Protein AF-A0A804UHH1-F1 (afdb_monomer_lite)

Structure (mmCIF, N/CA/C/O backbone):
data_AF-A0A804UHH1-F1
#
_entry.id   AF-A0A804UHH1-F1
#
loop_
_atom_site.group_PDB
_atom_site.id
_atom_site.type_symbol
_atom_site.label_atom_id
_atom_site.label_alt_id
_atom_site.label_comp_id
_atom_site.label_asym_id
_atom_site.label_entity_id
_atom_site.label_seq_id
_atom_site.pdbx_PDB_ins_code
_atom_site.Cartn_x
_atom_site.Cartn_y
_atom_site.Cartn_z
_atom_site.occupancy
_atom_site.B_iso_or_equiv
_atom_site.auth_seq_id
_atom_site.auth_comp_id
_atom_site.auth_asym_id
_atom_site.auth_atom_id
_atom_site.pdbx_PDB_model_num
ATOM 1 N N . MET A 1 1 ? -20.197 20.016 -4.476 1.00 41.34 1 MET A N 1
ATOM 2 C CA . MET A 1 1 ? -19.347 21.197 -4.174 1.00 41.34 1 MET A CA 1
ATOM 3 C C . MET A 1 1 ? -18.294 20.931 -3.094 1.00 41.34 1 MET A C 1
ATOM 5 O O . MET A 1 1 ? -17.141 21.248 -3.344 1.00 41.34 1 MET A O 1
ATOM 9 N N . LEU A 1 2 ? -18.623 20.311 -1.948 1.00 45.78 2 LEU A N 1
ATOM 10 C CA . LEU A 1 2 ? -17.643 20.041 -0.873 1.00 45.78 2 LEU A CA 1
ATOM 11 C C . LEU A 1 2 ? -16.464 19.134 -1.291 1.00 45.78 2 LEU A C 1
ATOM 13 O O . LEU A 1 2 ? -15.335 19.374 -0.880 1.00 45.78 2 LEU A O 1
ATOM 17 N N . GLN A 1 3 ? -16.695 18.148 -2.161 1.00 44.97 3 GLN A N 1
ATOM 18 C CA . GLN A 1 3 ? -15.646 17.226 -2.630 1.00 44.97 3 GLN A CA 1
ATOM 19 C C . GLN A 1 3 ? -14.566 17.910 -3.488 1.00 44.97 3 GLN A C 1
ATOM 21 O O . GLN A 1 3 ? -13.384 17.618 -3.338 1.00 44.97 3 GLN A O 1
ATOM 26 N N . ARG A 1 4 ? -14.958 18.891 -4.315 1.00 43.28 4 ARG A N 1
ATOM 27 C CA . ARG A 1 4 ? -14.053 19.664 -5.185 1.00 43.28 4 ARG A CA 1
ATOM 28 C C . ARG A 1 4 ? -13.144 20.605 -4.384 1.00 43.28 4 ARG A C 1
ATOM 30 O O . ARG A 1 4 ? -12.010 20.846 -4.770 1.00 43.28 4 ARG A O 1
ATOM 37 N N . ALA A 1 5 ? -13.620 21.109 -3.242 1.00 43.59 5 ALA A N 1
ATOM 38 C CA . ALA A 1 5 ? -12.791 21.890 -2.325 1.00 43.59 5 ALA A CA 1
ATOM 39 C C . ALA A 1 5 ? -11.760 21.012 -1.592 1.00 43.59 5 ALA A C 1
ATOM 41 O O . ALA A 1 5 ? -10.632 21.447 -1.374 1.00 43.59 5 ALA A O 1
ATOM 42 N N . ALA A 1 6 ? -12.126 19.772 -1.245 1.00 46.88 6 ALA A N 1
ATOM 43 C CA . ALA A 1 6 ? -11.227 18.841 -0.568 1.00 46.88 6 ALA A CA 1
ATOM 44 C C . ALA A 1 6 ? -10.089 18.357 -1.484 1.00 46.88 6 ALA A C 1
ATOM 46 O O . ALA A 1 6 ? -8.933 18.410 -1.069 1.00 46.88 6 ALA A O 1
ATOM 47 N N . SER A 1 7 ? -10.377 17.955 -2.730 1.00 47.03 7 SER A N 1
ATOM 48 C CA . SER A 1 7 ? -9.330 17.512 -3.668 1.00 47.03 7 SER A CA 1
ATOM 49 C C . SER A 1 7 ? -8.319 18.625 -3.965 1.00 47.03 7 SER A C 1
ATOM 51 O O . SER A 1 7 ? -7.110 18.397 -3.904 1.00 47.03 7 SER A O 1
ATOM 53 N N . ASN A 1 8 ? -8.804 19.853 -4.172 1.00 47.59 8 ASN A N 1
ATOM 54 C CA . ASN A 1 8 ? -7.954 21.007 -4.461 1.00 47.59 8 ASN A CA 1
ATOM 55 C C . ASN A 1 8 ? -7.139 21.466 -3.233 1.00 47.59 8 ASN A C 1
ATOM 57 O O . ASN A 1 8 ? -6.027 21.971 -3.361 1.00 47.59 8 ASN A O 1
ATOM 61 N N . ALA A 1 9 ? -7.653 21.261 -2.016 1.00 50.31 9 ALA A N 1
ATOM 62 C CA . ALA A 1 9 ? -6.887 21.520 -0.797 1.00 50.31 9 ALA A CA 1
ATOM 63 C C . ALA A 1 9 ? -5.726 20.524 -0.626 1.00 50.31 9 ALA A C 1
ATOM 65 O O . ALA A 1 9 ? -4.629 20.927 -0.231 1.00 50.31 9 ALA A O 1
ATOM 66 N N . TYR A 1 10 ? -5.940 19.242 -0.952 1.00 50.78 10 TYR A N 1
ATOM 67 C CA . TYR A 1 10 ? -4.878 18.235 -0.907 1.00 50.78 10 TYR A CA 1
ATOM 68 C C . TYR A 1 10 ? -3.808 18.494 -1.973 1.00 50.78 10 TYR A C 1
ATOM 70 O O . TYR A 1 10 ? -2.625 18.482 -1.626 1.00 50.78 10 TYR A O 1
ATOM 78 N N . SER A 1 11 ? -4.180 18.814 -3.219 1.00 53.38 11 SER A N 1
ATOM 79 C CA . SER A 1 11 ? -3.205 19.167 -4.265 1.00 53.38 11 SER A CA 1
ATOM 80 C C . SER A 1 11 ? -2.360 20.383 -3.861 1.00 53.38 11 SER A C 1
ATOM 82 O O . SER A 1 11 ? -1.135 20.353 -3.988 1.00 53.38 11 SER A O 1
ATOM 84 N N . TRP A 1 12 ? -2.973 21.410 -3.263 1.00 51.12 12 TRP A N 1
ATOM 85 C CA . TRP A 1 12 ? -2.265 22.606 -2.800 1.00 51.12 12 TRP A CA 1
ATOM 86 C C . TRP A 1 12 ? -1.333 22.329 -1.612 1.00 51.12 12 TRP A C 1
ATOM 88 O O . TRP A 1 12 ? -0.220 22.859 -1.558 1.00 51.12 12 TRP A O 1
ATOM 98 N N . TRP A 1 13 ? -1.742 21.473 -0.669 1.00 48.84 13 TRP A N 1
ATOM 99 C CA . TRP A 1 13 ? -0.910 21.097 0.479 1.00 48.84 13 TRP A CA 1
ATOM 100 C C . TRP A 1 13 ? 0.292 20.235 0.064 1.00 48.84 13 TRP A C 1
ATOM 102 O O . TRP A 1 13 ? 1.416 20.498 0.503 1.00 48.84 13 TRP A O 1
ATOM 112 N N . TRP A 1 14 ? 0.089 19.275 -0.846 1.00 50.09 14 TRP A N 1
ATOM 113 C CA . TRP A 1 14 ? 1.159 18.457 -1.426 1.00 50.09 14 TRP A CA 1
ATOM 114 C C . TRP A 1 14 ? 2.128 19.287 -2.275 1.00 50.09 14 TRP A C 1
ATOM 116 O O . TRP A 1 14 ? 3.341 19.231 -2.046 1.00 50.09 14 TRP A O 1
ATOM 126 N N . ALA A 1 15 ? 1.610 20.125 -3.179 1.00 53.16 15 ALA A N 1
ATOM 127 C CA . ALA A 1 15 ? 2.420 21.036 -3.986 1.00 53.16 15 ALA A CA 1
ATOM 128 C C . ALA A 1 15 ? 3.216 22.010 -3.103 1.00 53.16 15 ALA A C 1
ATOM 130 O O . ALA A 1 15 ? 4.391 22.269 -3.361 1.00 53.16 15 ALA A O 1
ATOM 131 N N . SER A 1 16 ? 2.621 22.505 -2.014 1.00 51.38 16 SER A N 1
ATOM 132 C CA . SER A 1 16 ? 3.307 23.364 -1.045 1.00 51.38 16 SER A CA 1
ATOM 133 C C . SER A 1 16 ? 4.448 22.635 -0.322 1.00 51.38 16 SER A C 1
ATOM 135 O O . SER A 1 16 ? 5.563 23.165 -0.230 1.00 51.38 16 SER A O 1
ATOM 137 N N . HIS A 1 17 ? 4.224 21.398 0.144 1.00 54.12 17 HIS A N 1
ATOM 138 C CA . HIS A 1 17 ? 5.242 20.661 0.896 1.00 54.12 17 HIS A CA 1
ATOM 139 C C . HIS A 1 17 ? 6.424 20.227 0.018 1.00 54.12 17 HIS A C 1
ATOM 141 O O . HIS A 1 17 ? 7.576 20.431 0.417 1.00 54.12 17 HIS A O 1
ATOM 147 N N . ILE A 1 18 ? 6.153 19.713 -1.188 1.00 55.34 18 ILE A N 1
ATOM 148 C CA . ILE A 1 18 ? 7.183 19.313 -2.162 1.00 55.34 18 ILE A CA 1
ATOM 149 C C . ILE A 1 18 ? 7.988 20.539 -2.611 1.00 55.34 18 ILE A C 1
ATOM 151 O O . ILE A 1 18 ? 9.222 20.525 -2.540 1.00 55.34 18 ILE A O 1
ATOM 155 N N . ARG A 1 19 ? 7.311 21.644 -2.959 1.00 53.25 19 ARG A N 1
ATOM 156 C CA . ARG A 1 19 ? 7.967 22.882 -3.402 1.00 53.25 19 ARG A CA 1
ATOM 157 C C . ARG A 1 19 ? 8.867 23.488 -2.325 1.00 53.25 19 ARG A C 1
ATOM 159 O O . ARG A 1 19 ? 9.937 23.985 -2.643 1.00 53.25 19 ARG A O 1
ATOM 166 N N . SER A 1 20 ? 8.503 23.420 -1.043 1.00 55.50 20 SER A N 1
ATOM 167 C CA . SER A 1 20 ? 9.268 24.124 0.002 1.00 55.50 20 SER A CA 1
ATOM 168 C C . SER A 1 20 ? 10.685 23.578 0.256 1.00 55.50 20 SER A C 1
ATOM 170 O O . SER A 1 20 ? 11.583 24.357 0.596 1.00 55.50 20 SER A O 1
ATOM 172 N N . LYS A 1 21 ? 10.899 22.259 0.113 1.00 56.91 21 LYS A N 1
ATOM 173 C CA . LYS A 1 21 ? 12.182 21.599 0.426 1.00 56.91 21 LYS A CA 1
ATOM 174 C C . LYS A 1 21 ? 12.964 21.151 -0.806 1.00 56.91 21 LYS A C 1
ATOM 176 O O . LYS A 1 21 ? 14.180 21.318 -0.797 1.00 56.91 21 LYS A O 1
ATOM 181 N N . GLN A 1 22 ? 12.301 20.624 -1.841 1.00 59.62 22 GLN A N 1
ATOM 182 C CA . GLN A 1 22 ? 12.989 20.174 -3.060 1.00 59.62 22 GLN A CA 1
ATOM 183 C C . GLN A 1 22 ? 13.451 21.353 -3.925 1.00 59.62 22 GLN A C 1
ATOM 185 O O . GLN A 1 22 ? 14.582 21.329 -4.404 1.00 59.62 22 GLN A O 1
ATOM 190 N N . SER A 1 23 ? 12.637 22.419 -4.036 1.00 64.00 23 SER A N 1
ATOM 191 C CA . SER A 1 23 ? 12.988 23.622 -4.818 1.00 64.00 23 SER A CA 1
ATOM 192 C C . SER A 1 23 ? 14.325 24.188 -4.368 1.00 64.00 23 SER A C 1
ATOM 194 O O . SER A 1 23 ? 15.208 24.354 -5.184 1.00 64.00 23 SER A O 1
ATOM 196 N N . LYS A 1 24 ? 14.548 24.361 -3.058 1.00 76.75 24 LYS A N 1
ATOM 197 C CA . LYS A 1 24 ? 15.785 24.989 -2.566 1.00 76.75 24 LYS A CA 1
ATOM 198 C C . LYS A 1 24 ? 17.053 24.230 -2.948 1.00 76.75 24 LYS A C 1
ATOM 200 O O . LYS A 1 24 ? 18.058 24.858 -3.251 1.00 76.75 24 LYS A O 1
ATOM 205 N N . TRP A 1 25 ? 17.043 22.897 -2.889 1.00 81.00 25 TRP A N 1
ATOM 206 C CA . TRP A 1 25 ? 18.225 22.121 -3.268 1.00 81.00 25 TRP A CA 1
ATOM 207 C C . TRP A 1 25 ? 18.447 22.152 -4.783 1.00 81.00 25 TRP A C 1
ATOM 209 O O . TRP A 1 25 ? 19.578 22.366 -5.215 1.00 81.00 25 TRP A O 1
ATOM 219 N N . LEU A 1 26 ? 17.377 21.978 -5.566 1.00 81.25 26 LEU A N 1
ATOM 220 C CA . LEU A 1 26 ? 17.441 22.026 -7.024 1.00 81.25 26 LEU A CA 1
ATOM 221 C C . LEU A 1 26 ? 17.872 23.414 -7.515 1.00 81.25 26 LEU A C 1
ATOM 223 O O . LEU A 1 26 ? 18.797 23.511 -8.310 1.00 81.25 26 LEU A O 1
ATOM 227 N N . ASP A 1 27 ? 17.271 24.475 -6.980 1.00 83.56 27 ASP A N 1
ATOM 228 C CA . ASP A 1 27 ? 17.602 25.870 -7.276 1.00 83.56 27 ASP A CA 1
ATOM 229 C C . ASP A 1 27 ? 19.075 26.154 -6.971 1.00 83.56 27 ASP A C 1
ATOM 231 O O . ASP A 1 27 ? 19.786 26.689 -7.817 1.00 83.56 27 ASP A O 1
ATOM 235 N N . ASN A 1 28 ? 19.567 25.729 -5.801 1.00 85.19 28 ASN A N 1
ATOM 236 C CA . ASN A 1 28 ? 20.978 25.885 -5.444 1.00 85.19 28 ASN A CA 1
ATOM 237 C C . ASN A 1 28 ? 21.901 25.131 -6.414 1.00 85.19 28 ASN A C 1
ATOM 239 O O . ASN A 1 28 ? 22.950 25.647 -6.791 1.00 85.19 28 ASN A O 1
ATOM 243 N N . HIS A 1 29 ? 21.529 23.914 -6.816 1.00 85.19 29 HIS A N 1
ATOM 244 C CA . HIS A 1 29 ? 22.322 23.111 -7.744 1.00 85.19 29 HIS A CA 1
ATOM 245 C C . HIS A 1 29 ? 22.348 23.724 -9.151 1.00 85.19 29 HIS A C 1
ATOM 247 O O . HIS A 1 29 ? 23.393 23.756 -9.798 1.00 85.19 29 HIS A O 1
ATOM 253 N N . LEU A 1 30 ? 21.213 24.242 -9.624 1.00 87.06 30 LEU A N 1
ATOM 254 C CA . LEU A 1 30 ? 21.117 24.935 -10.908 1.00 87.06 30 LEU A CA 1
ATOM 255 C C . LEU A 1 30 ? 21.916 26.243 -10.900 1.00 87.06 30 LEU A C 1
ATOM 257 O O . LEU A 1 30 ? 22.629 26.514 -11.864 1.00 87.06 30 LEU A O 1
ATOM 261 N N . GLN A 1 31 ? 21.864 27.010 -9.808 1.00 89.06 31 GLN A N 1
ATOM 262 C CA . GLN A 1 31 ? 22.675 28.220 -9.637 1.00 89.06 31 GLN A CA 1
ATOM 263 C C . GLN A 1 31 ? 24.178 27.917 -9.628 1.00 89.06 31 GLN A C 1
ATOM 265 O O . GLN A 1 31 ? 24.947 28.640 -10.261 1.00 89.06 31 GLN A O 1
ATOM 270 N N . ASP A 1 32 ? 24.602 26.844 -8.952 1.00 89.00 32 ASP A N 1
ATOM 271 C CA . ASP A 1 32 ? 26.002 26.407 -8.959 1.00 89.00 32 ASP A CA 1
ATOM 272 C C . ASP A 1 32 ? 26.447 26.030 -10.381 1.00 89.00 32 ASP 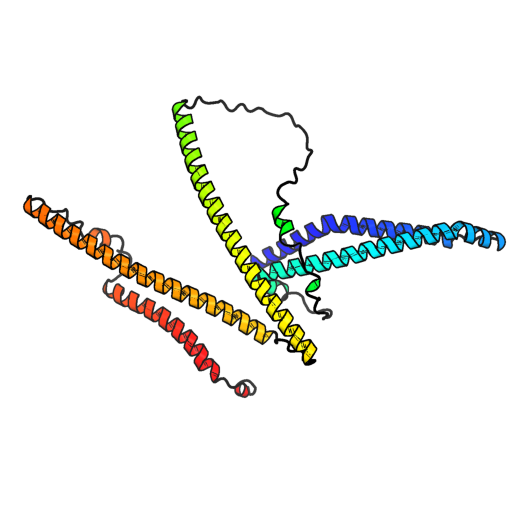A C 1
ATOM 274 O O . ASP A 1 32 ? 27.455 26.534 -10.871 1.00 89.00 32 ASP A O 1
ATOM 278 N N . MET A 1 33 ? 25.654 25.236 -11.110 1.00 90.06 33 MET A N 1
ATOM 279 C CA . MET A 1 33 ? 25.954 24.901 -12.509 1.00 90.06 33 MET A CA 1
ATOM 280 C C . MET A 1 33 ? 26.010 26.140 -13.412 1.00 90.06 33 MET A C 1
ATOM 282 O O . MET A 1 33 ? 26.924 26.262 -14.228 1.00 90.06 33 MET A O 1
ATOM 286 N N . GLU A 1 34 ? 25.076 27.079 -13.262 1.00 89.69 34 GLU A N 1
ATOM 287 C CA . GLU A 1 34 ? 25.072 28.329 -14.024 1.00 89.69 34 GLU A CA 1
ATOM 288 C C . GLU A 1 34 ? 26.337 29.156 -13.748 1.00 89.69 34 GLU A C 1
ATOM 290 O O . GLU A 1 34 ? 26.981 29.641 -14.683 1.00 89.69 34 GLU A O 1
ATOM 295 N N . HIS A 1 35 ? 26.728 29.291 -12.477 1.00 91.50 35 HIS A N 1
ATOM 296 C CA . HIS A 1 35 ? 27.944 30.000 -12.083 1.00 91.50 35 HIS A CA 1
ATOM 297 C C . HIS A 1 35 ? 29.191 29.362 -12.705 1.00 91.50 35 HIS A C 1
ATOM 299 O O . HIS A 1 35 ? 30.022 30.049 -13.298 1.00 91.50 35 HIS A O 1
ATOM 305 N N . ARG A 1 36 ? 29.276 28.035 -12.655 1.00 90.06 36 ARG A N 1
ATOM 306 C CA . ARG A 1 36 ? 30.374 27.244 -13.216 1.00 90.06 36 ARG A CA 1
ATOM 307 C C . ARG A 1 36 ? 30.495 27.388 -14.728 1.00 90.06 36 ARG A C 1
ATOM 309 O O . ARG A 1 36 ? 31.592 27.594 -15.246 1.00 90.06 36 ARG A O 1
ATOM 316 N N . VAL A 1 37 ? 29.369 27.336 -15.439 1.00 90.75 37 VAL A N 1
ATOM 317 C CA . VAL A 1 37 ? 29.330 27.564 -16.890 1.00 90.75 37 VAL A CA 1
ATOM 318 C C . VAL A 1 37 ? 29.768 28.989 -17.227 1.00 90.75 37 VAL A C 1
ATOM 320 O O . VAL A 1 37 ? 30.579 29.169 -18.136 1.00 90.75 37 VAL A O 1
ATOM 323 N N . LYS A 1 38 ? 29.328 29.997 -16.463 1.00 90.75 38 LYS A N 1
ATOM 324 C CA . LYS A 1 38 ? 29.797 31.384 -16.626 1.00 90.75 38 LYS A CA 1
ATOM 325 C C . LYS A 1 38 ? 31.308 31.508 -16.412 1.00 90.75 38 LYS A C 1
ATOM 327 O O . LYS A 1 38 ? 31.969 32.144 -17.229 1.00 90.75 38 LYS A O 1
ATOM 332 N N . CYS A 1 39 ? 31.870 30.867 -15.387 1.00 88.44 39 CYS A N 1
ATOM 333 C CA . CYS A 1 39 ? 33.318 30.844 -15.158 1.00 88.44 39 CYS A CA 1
ATOM 334 C C . CYS A 1 39 ? 34.079 30.226 -16.343 1.00 88.44 39 CYS A C 1
ATOM 336 O O . CYS A 1 39 ? 35.062 30.804 -16.804 1.00 88.44 39 CYS A O 1
ATOM 338 N N . MET A 1 40 ? 33.597 29.111 -16.905 1.00 88.88 40 MET A N 1
ATOM 339 C CA . MET A 1 40 ? 34.202 28.513 -18.106 1.00 88.88 40 MET A CA 1
ATOM 340 C C . MET A 1 40 ? 34.131 29.437 -19.322 1.00 88.88 40 MET A C 1
ATOM 342 O O . MET A 1 40 ? 35.119 29.580 -20.040 1.00 88.88 40 MET A O 1
ATOM 346 N N . LEU A 1 41 ? 32.988 30.092 -19.546 1.00 88.25 41 LEU A N 1
ATOM 347 C CA . LEU A 1 41 ? 32.829 31.048 -20.642 1.00 88.25 41 LEU A CA 1
ATOM 348 C C . LEU A 1 41 ? 33.780 32.242 -20.496 1.00 88.25 41 LEU A C 1
ATOM 350 O O . LEU A 1 41 ? 34.373 32.654 -21.488 1.00 88.25 41 LEU A O 1
ATOM 354 N N . LEU A 1 42 ? 33.994 32.754 -19.279 1.00 87.06 42 LEU A N 1
ATOM 355 C CA . LEU A 1 42 ? 34.973 33.818 -19.019 1.00 87.06 42 LEU A CA 1
ATOM 356 C C . LEU A 1 42 ? 36.410 33.364 -19.314 1.00 87.06 42 LEU A C 1
ATOM 358 O O . LEU A 1 42 ? 37.176 34.093 -19.944 1.00 87.06 42 LEU A O 1
ATOM 362 N N . LEU A 1 43 ? 36.771 32.138 -18.921 1.00 85.06 43 LEU A N 1
ATOM 363 C CA . LEU A 1 43 ? 38.091 31.569 -19.212 1.00 85.06 43 LEU A CA 1
ATOM 364 C C . LEU A 1 43 ? 38.330 31.372 -20.718 1.00 85.06 43 LEU A C 1
ATOM 366 O O . LEU A 1 43 ? 39.477 31.432 -21.163 1.00 85.06 43 LEU A O 1
ATOM 370 N N . LEU A 1 44 ? 37.282 31.151 -21.508 1.00 83.38 44 LEU A N 1
ATOM 371 C CA . LEU A 1 44 ? 37.395 30.924 -22.952 1.00 83.38 44 LEU A CA 1
ATOM 372 C C . LEU A 1 44 ? 37.198 32.193 -23.797 1.00 83.38 44 LEU A C 1
ATOM 374 O O . LEU A 1 44 ? 37.739 32.260 -24.896 1.00 83.38 44 LEU A O 1
ATOM 378 N N . GLY A 1 45 ? 36.443 33.177 -23.305 1.00 80.50 45 GLY A N 1
ATOM 379 C CA . GLY A 1 45 ? 36.040 34.365 -24.064 1.00 80.50 45 GLY A CA 1
ATOM 380 C C . GLY A 1 45 ? 37.017 35.543 -24.028 1.00 80.50 45 GLY A C 1
ATOM 381 O O . GLY A 1 45 ? 36.865 36.466 -24.820 1.00 80.50 45 GLY A O 1
ATOM 382 N N . GLU A 1 46 ? 38.008 35.554 -23.131 1.00 77.81 46 GLU A N 1
ATOM 383 C CA . GLU A 1 46 ? 38.992 36.646 -23.097 1.00 77.81 46 GLU A CA 1
ATOM 384 C C . GLU A 1 46 ? 39.983 36.515 -24.262 1.00 77.81 46 GLU A C 1
ATOM 386 O O . GLU A 1 46 ? 40.837 35.623 -24.282 1.00 77.81 46 GLU A O 1
ATOM 391 N N . GLU A 1 47 ? 39.858 37.407 -25.243 1.00 76.06 47 GLU A N 1
ATOM 392 C CA . GLU A 1 47 ? 40.761 37.480 -26.387 1.00 76.06 47 GLU A CA 1
ATOM 393 C C . GLU A 1 47 ? 42.095 38.131 -26.003 1.00 76.06 47 GLU A C 1
ATOM 395 O O . GLU A 1 47 ? 42.161 39.035 -25.172 1.00 76.06 47 GLU A O 1
ATOM 400 N N . ALA A 1 48 ? 43.183 37.683 -26.632 1.00 78.00 48 ALA A N 1
ATOM 401 C CA . ALA A 1 48 ? 44.500 38.276 -26.449 1.00 78.00 48 ALA A CA 1
ATOM 402 C C . ALA A 1 48 ? 45.007 38.893 -27.753 1.00 78.00 48 ALA A C 1
ATOM 404 O O . ALA A 1 48 ? 44.904 38.269 -28.811 1.00 78.00 48 ALA A O 1
ATOM 405 N N . ASP A 1 49 ? 45.641 40.063 -27.647 1.00 83.56 49 ASP A N 1
ATOM 406 C CA . ASP A 1 49 ? 46.101 40.874 -28.788 1.00 83.56 49 ASP A CA 1
ATOM 407 C C . ASP A 1 49 ? 47.133 40.173 -29.690 1.00 83.56 49 ASP A C 1
ATOM 409 O O . ASP A 1 49 ? 47.332 40.557 -30.840 1.00 83.56 49 ASP A O 1
ATOM 413 N N . SER A 1 50 ? 47.819 39.139 -29.185 1.00 85.50 50 SER A N 1
ATOM 414 C CA . SER A 1 50 ? 48.855 38.409 -29.919 1.00 85.50 50 SER A CA 1
ATOM 415 C C . SER A 1 50 ? 48.659 36.895 -29.862 1.00 85.50 50 SER A C 1
ATOM 417 O O . SER A 1 50 ? 48.153 36.333 -28.888 1.00 85.50 50 SER A O 1
ATOM 419 N N . PHE A 1 51 ? 49.092 36.202 -30.921 1.00 84.38 51 PHE A N 1
ATOM 420 C CA . PHE A 1 51 ? 49.010 34.740 -31.005 1.00 84.38 51 PHE A CA 1
ATOM 421 C C . PHE A 1 51 ? 49.776 34.045 -29.870 1.00 84.38 51 PHE A C 1
ATOM 423 O O . PHE A 1 51 ? 49.228 33.149 -29.231 1.00 84.38 51 PHE A O 1
ATOM 430 N N . SER A 1 52 ? 50.998 34.498 -29.566 1.00 87.31 52 SER A N 1
ATOM 431 C CA . SER A 1 52 ? 51.804 33.945 -28.470 1.00 87.31 52 SER A CA 1
ATOM 432 C C . SER A 1 52 ? 51.080 34.039 -27.123 1.00 87.31 52 SER A C 1
ATOM 434 O O . SER A 1 52 ? 51.072 33.072 -26.365 1.00 87.31 52 SER A O 1
ATOM 436 N N . LYS A 1 53 ? 50.397 35.163 -26.858 1.00 88.44 53 LYS A N 1
ATOM 437 C CA . LYS A 1 53 ? 49.618 35.368 -25.629 1.00 88.44 53 LYS A CA 1
ATOM 438 C C . LYS A 1 53 ? 48.363 34.486 -25.590 1.00 88.44 53 LYS A C 1
ATOM 440 O O . LYS A 1 53 ? 48.077 33.904 -24.547 1.00 88.44 53 LYS A O 1
ATOM 445 N N . ARG A 1 54 ? 47.664 34.299 -26.722 1.00 84.69 54 ARG A N 1
ATOM 446 C CA . ARG A 1 54 ? 46.539 33.342 -26.825 1.00 84.69 54 ARG A CA 1
ATOM 447 C C . ARG A 1 54 ? 46.976 31.908 -26.515 1.00 84.69 54 ARG A C 1
ATOM 449 O O . ARG A 1 54 ? 46.302 31.220 -25.754 1.00 84.69 54 ARG A O 1
ATOM 456 N N . ALA A 1 55 ? 48.108 31.468 -27.068 1.00 86.38 55 ALA A N 1
ATOM 457 C CA . ALA A 1 55 ? 48.645 30.133 -26.812 1.00 86.38 55 ALA A CA 1
ATOM 458 C C . ALA A 1 55 ? 49.030 29.943 -25.333 1.00 86.38 55 ALA A C 1
ATOM 460 O O . ALA A 1 55 ? 48.685 28.928 -24.729 1.00 86.38 55 ALA A O 1
ATOM 461 N N . GLU A 1 56 ? 49.687 30.933 -24.724 1.00 88.62 56 GLU A N 1
ATOM 462 C CA . GLU A 1 56 ? 50.032 30.905 -23.298 1.00 88.62 56 GLU A CA 1
ATOM 463 C C . GLU A 1 56 ? 48.783 30.842 -22.402 1.00 88.62 56 GLU A C 1
ATOM 465 O O . GLU A 1 56 ? 48.716 30.018 -21.485 1.00 88.62 56 GLU A O 1
ATOM 470 N N . MET A 1 57 ? 47.771 31.671 -22.683 1.00 88.12 57 MET A N 1
ATOM 471 C CA . MET A 1 57 ? 46.504 31.673 -21.943 1.00 88.12 57 MET A CA 1
ATOM 472 C C . MET A 1 57 ? 45.779 30.335 -22.064 1.00 88.12 57 MET A C 1
ATOM 474 O O . MET A 1 57 ? 45.297 29.826 -21.054 1.00 88.12 57 MET A O 1
ATOM 478 N N . TYR A 1 58 ? 45.757 29.730 -23.255 1.00 86.31 58 TYR A N 1
ATOM 479 C CA . TYR A 1 58 ? 45.164 28.410 -23.459 1.00 86.31 58 TYR A CA 1
ATOM 480 C C . TYR A 1 58 ? 45.778 27.363 -22.522 1.00 86.31 58 TYR A C 1
ATOM 482 O O . TYR A 1 58 ? 45.049 26.714 -21.775 1.00 86.31 58 TYR A O 1
ATOM 490 N N . TYR A 1 59 ? 47.108 27.228 -22.491 1.00 88.81 59 TYR A N 1
ATOM 491 C CA . TYR A 1 59 ? 47.759 26.227 -21.638 1.00 88.81 59 TYR A CA 1
ATOM 492 C C . TYR A 1 59 ? 47.602 26.511 -20.141 1.00 88.81 59 TYR A C 1
ATOM 494 O O . TYR A 1 59 ? 47.448 25.566 -19.369 1.00 88.81 59 TYR A O 1
ATOM 502 N N . LYS A 1 60 ? 47.587 27.785 -19.725 1.00 89.00 60 LYS A N 1
ATOM 503 C CA . LYS A 1 60 ? 47.337 28.156 -18.321 1.00 89.00 60 LYS A CA 1
ATOM 504 C C . LYS A 1 60 ? 45.899 27.874 -17.880 1.00 89.00 60 LYS A C 1
ATOM 506 O O . LYS A 1 60 ? 45.689 27.475 -16.741 1.00 89.00 60 LYS A O 1
ATOM 511 N N . ARG A 1 61 ? 44.913 28.075 -18.760 1.00 90.25 61 ARG A N 1
ATOM 512 C CA . ARG A 1 61 ? 43.479 27.954 -18.432 1.00 90.25 61 ARG A CA 1
ATOM 513 C C . ARG A 1 61 ? 42.907 26.566 -18.650 1.00 90.25 61 ARG A C 1
ATOM 515 O O . ARG A 1 61 ? 41.942 26.201 -17.988 1.00 90.25 61 ARG A O 1
ATOM 522 N N . ARG A 1 62 ? 43.497 25.785 -19.556 1.00 91.94 62 ARG A N 1
ATOM 523 C CA . ARG A 1 62 ? 43.090 24.408 -19.847 1.00 91.94 62 ARG A CA 1
ATOM 524 C C . ARG A 1 62 ? 42.843 23.553 -18.591 1.00 91.94 62 ARG A C 1
ATOM 526 O O . ARG A 1 62 ? 41.789 22.924 -18.566 1.00 91.94 62 ARG A O 1
ATOM 533 N N . PRO A 1 63 ? 43.723 23.508 -17.568 1.00 93.19 63 PRO A N 1
ATOM 534 C CA . PRO A 1 63 ? 43.451 22.714 -16.367 1.00 93.19 63 PRO A CA 1
ATOM 535 C C . PRO A 1 63 ? 42.208 23.189 -15.603 1.00 93.19 63 PRO A C 1
ATOM 537 O O . PRO A 1 63 ? 41.411 22.358 -15.188 1.00 93.19 63 PRO A O 1
ATOM 540 N N . GLU A 1 64 ? 41.999 24.502 -15.477 1.00 91.25 64 GLU A N 1
ATOM 541 C CA . GLU A 1 64 ? 40.833 25.069 -14.785 1.00 91.25 64 GLU A CA 1
ATOM 542 C C . GLU A 1 64 ? 39.524 24.730 -15.512 1.00 91.25 64 GLU A C 1
ATOM 544 O O . GLU A 1 64 ? 38.552 24.293 -14.900 1.00 91.25 64 GLU A O 1
ATOM 549 N N . VAL A 1 65 ? 39.518 24.849 -16.845 1.00 92.88 65 VAL A N 1
ATOM 550 C CA . VAL A 1 65 ? 38.358 24.474 -17.667 1.00 92.88 65 VAL A CA 1
ATOM 551 C C . VAL A 1 65 ? 38.073 22.973 -17.560 1.00 92.88 65 VAL A C 1
ATOM 553 O O . VAL A 1 65 ? 36.914 22.593 -17.433 1.00 92.88 65 VAL A O 1
ATOM 556 N N . ILE A 1 66 ? 39.101 22.114 -17.569 1.00 92.62 66 ILE A N 1
ATOM 557 C CA . ILE A 1 66 ? 38.927 20.661 -17.398 1.00 92.62 66 ILE A CA 1
ATOM 558 C C . ILE A 1 66 ? 38.291 20.353 -16.039 1.00 92.62 66 ILE A C 1
ATOM 560 O O . ILE A 1 66 ? 37.272 19.663 -16.002 1.00 92.62 66 ILE A O 1
ATOM 564 N N . THR A 1 67 ? 38.831 20.905 -14.949 1.00 93.25 67 THR A N 1
ATOM 565 C CA . THR A 1 67 ? 38.265 20.738 -13.601 1.00 93.25 67 THR A CA 1
ATOM 566 C C . THR A 1 67 ? 36.806 21.175 -13.570 1.00 93.25 67 THR A C 1
ATOM 568 O O . THR A 1 67 ? 35.948 20.451 -13.061 1.00 93.25 67 THR A O 1
ATOM 571 N N . GLN A 1 68 ? 36.493 22.319 -14.182 1.00 92.00 68 GLN A N 1
ATOM 572 C CA . GLN A 1 68 ? 35.137 22.831 -14.153 1.00 92.00 68 GLN A CA 1
ATOM 573 C C . GLN A 1 68 ? 34.155 21.968 -14.963 1.00 92.00 68 GLN A C 1
ATOM 575 O O . GLN A 1 68 ? 33.026 21.748 -14.515 1.00 92.00 68 GLN A O 1
ATOM 580 N N . VAL A 1 69 ? 34.577 21.425 -16.108 1.00 93.38 69 VAL A N 1
ATOM 581 C CA . VAL A 1 69 ? 33.779 20.465 -16.889 1.00 93.38 69 VAL A CA 1
ATOM 582 C C . VAL A 1 69 ? 33.548 19.174 -16.100 1.00 93.38 69 VAL A C 1
ATOM 584 O O . VAL A 1 69 ? 32.421 18.677 -16.065 1.00 93.38 69 VAL A O 1
ATOM 587 N N . GLU A 1 70 ? 34.574 18.642 -15.432 1.00 94.06 70 GLU A N 1
ATOM 588 C CA . GLU A 1 70 ? 34.441 17.436 -14.608 1.00 94.06 70 GLU A CA 1
ATOM 589 C C . GLU A 1 70 ? 33.446 17.628 -13.460 1.00 94.06 70 GLU A C 1
ATOM 591 O O . GLU A 1 70 ? 32.625 16.748 -13.193 1.00 94.06 70 GLU A O 1
ATOM 596 N N . GLU A 1 71 ? 33.486 18.775 -12.785 1.00 91.94 71 GLU A N 1
ATOM 597 C CA . GLU A 1 71 ? 32.567 19.084 -11.690 1.00 91.94 71 GLU A CA 1
ATOM 598 C C . GLU A 1 71 ? 31.129 19.266 -12.180 1.00 91.94 71 GLU A C 1
ATOM 600 O O . GLU A 1 71 ? 30.212 18.711 -11.574 1.00 91.94 71 GLU A O 1
ATOM 605 N N . VAL A 1 72 ? 30.927 19.949 -13.312 1.00 92.19 72 VAL A N 1
ATOM 606 C CA . VAL A 1 72 ? 29.610 20.074 -13.961 1.00 92.19 72 VAL A CA 1
ATOM 607 C C . VAL A 1 72 ? 29.064 18.697 -14.351 1.00 92.19 72 VAL A C 1
ATOM 609 O O . VAL A 1 72 ? 27.888 18.418 -14.116 1.00 92.19 72 VAL A O 1
ATOM 612 N N . TYR A 1 73 ? 29.905 17.802 -14.876 1.00 91.75 73 TYR A N 1
ATOM 613 C CA . TYR A 1 73 ? 29.505 16.434 -15.212 1.00 91.75 73 TYR A CA 1
ATOM 614 C C . TYR A 1 73 ? 29.127 15.608 -13.972 1.00 91.75 73 TYR A C 1
ATOM 616 O O . TYR A 1 73 ? 28.097 14.929 -13.968 1.00 91.75 73 TYR A O 1
ATOM 624 N N . ARG A 1 74 ? 29.915 15.687 -12.890 1.00 92.19 74 ARG A N 1
ATOM 625 C CA . ARG A 1 74 ? 29.602 15.012 -11.616 1.00 92.19 74 ARG A CA 1
ATOM 626 C C . ARG A 1 74 ? 28.295 15.528 -11.012 1.00 92.19 74 ARG A C 1
ATOM 628 O O . ARG A 1 74 ? 27.490 14.724 -10.548 1.00 92.19 74 ARG A O 1
ATOM 635 N N . ALA A 1 75 ? 28.082 16.841 -11.045 1.00 89.56 75 ALA A N 1
ATOM 636 C CA . ALA A 1 75 ? 26.863 17.493 -10.582 1.00 89.56 75 ALA A CA 1
ATOM 637 C C . ALA A 1 75 ? 25.641 17.032 -11.399 1.00 89.56 75 ALA A C 1
ATOM 639 O O . ALA A 1 75 ? 24.645 16.586 -10.832 1.00 89.56 75 ALA A O 1
ATOM 640 N N . TYR A 1 76 ? 25.745 17.033 -12.732 1.00 90.62 76 TYR A N 1
ATOM 641 C CA . TYR A 1 76 ? 24.696 16.523 -13.619 1.00 90.62 76 TYR A CA 1
ATOM 642 C C . TYR A 1 76 ? 24.342 15.060 -13.322 1.00 90.62 76 TYR A C 1
ATOM 644 O O . TYR A 1 76 ? 23.167 14.729 -13.164 1.00 90.62 76 TYR A O 1
ATOM 652 N N . LYS A 1 77 ? 25.348 14.190 -13.175 1.00 92.44 77 LYS A N 1
ATOM 653 C CA . LYS A 1 77 ? 25.127 12.778 -12.842 1.00 92.44 77 LYS A CA 1
ATOM 654 C C . LYS A 1 77 ? 24.433 12.613 -11.487 1.00 92.44 77 LYS A C 1
ATOM 656 O O . LYS A 1 77 ? 23.466 11.870 -11.388 1.00 92.44 77 LYS A O 1
ATOM 661 N N . ALA A 1 78 ? 24.865 13.357 -10.467 1.00 89.38 78 ALA A N 1
ATOM 662 C CA . ALA A 1 78 ? 24.233 13.327 -9.150 1.00 89.38 78 ALA A CA 1
ATOM 663 C C . ALA A 1 78 ? 22.773 13.817 -9.176 1.00 89.38 78 ALA A C 1
ATOM 665 O O . ALA A 1 78 ? 21.943 13.311 -8.417 1.00 89.38 78 ALA A O 1
ATOM 666 N N . LEU A 1 79 ? 22.450 14.793 -10.031 1.00 89.19 79 LEU A N 1
ATOM 667 C CA . LEU A 1 79 ? 21.080 15.252 -10.247 1.00 89.19 79 LEU A CA 1
ATOM 668 C C . LEU A 1 79 ? 20.229 14.178 -10.941 1.00 89.19 79 LEU A C 1
ATOM 670 O O . LEU A 1 79 ? 19.119 13.911 -10.484 1.00 89.19 79 LEU A O 1
ATOM 674 N N . ALA A 1 80 ? 20.760 13.535 -11.984 1.00 89.38 80 ALA A N 1
ATOM 675 C CA . ALA A 1 80 ? 20.086 12.449 -12.694 1.00 89.38 80 ALA A CA 1
ATOM 676 C C . ALA A 1 80 ? 19.817 11.241 -11.779 1.00 89.38 80 ALA A C 1
ATOM 678 O O . ALA A 1 80 ? 18.683 10.773 -11.711 1.00 89.38 80 ALA A O 1
ATOM 679 N N . ASP A 1 81 ? 20.813 10.806 -11.000 1.00 88.56 81 ASP A N 1
ATOM 680 C CA . ASP A 1 81 ? 20.675 9.692 -10.051 1.00 88.56 81 ASP A CA 1
ATOM 681 C C . ASP A 1 81 ? 19.591 9.987 -8.996 1.00 88.56 81 ASP A C 1
ATOM 683 O O . ASP A 1 81 ? 18.781 9.129 -8.648 1.00 88.56 81 ASP A O 1
ATOM 687 N N . ARG A 1 82 ? 19.530 11.227 -8.489 1.00 87.75 82 ARG A N 1
ATOM 688 C CA . ARG A 1 82 ? 18.484 11.638 -7.537 1.00 87.75 82 ARG A CA 1
ATOM 689 C C . ARG A 1 82 ? 17.103 11.681 -8.173 1.00 87.75 82 ARG A C 1
ATOM 691 O O . ARG A 1 82 ? 16.141 11.302 -7.512 1.00 87.75 82 ARG A O 1
ATOM 698 N N . TYR A 1 83 ? 17.002 12.148 -9.415 1.00 86.06 83 TYR A N 1
ATOM 699 C CA . TYR A 1 83 ? 15.741 12.156 -10.147 1.00 86.06 83 TYR A CA 1
ATOM 700 C C . TYR A 1 83 ? 15.223 10.732 -10.384 1.00 86.06 83 TYR A C 1
ATOM 702 O O . TYR A 1 83 ? 14.035 10.491 -10.180 1.00 86.06 83 TYR A O 1
ATOM 710 N N . ASP A 1 84 ? 16.099 9.788 -10.730 1.00 85.88 84 ASP A N 1
ATOM 711 C CA . ASP A 1 84 ? 15.743 8.374 -10.904 1.00 85.88 84 ASP A CA 1
ATOM 712 C C . ASP A 1 84 ? 15.224 7.758 -9.593 1.00 85.88 84 ASP A C 1
ATOM 714 O O . ASP A 1 84 ? 14.124 7.202 -9.550 1.00 85.88 84 ASP A O 1
ATOM 718 N N . ILE A 1 85 ? 15.943 7.974 -8.481 1.00 87.06 85 ILE A N 1
ATOM 719 C CA . ILE A 1 85 ? 15.507 7.533 -7.145 1.00 87.06 85 ILE A CA 1
ATOM 720 C C . ILE A 1 85 ? 14.145 8.139 -6.790 1.00 87.06 85 ILE A C 1
ATOM 722 O O . ILE A 1 85 ? 13.237 7.417 -6.383 1.00 87.06 85 ILE A O 1
ATOM 726 N N . MET A 1 86 ? 13.985 9.455 -6.954 1.00 84.31 86 MET A N 1
ATOM 727 C CA . MET A 1 86 ? 12.738 10.147 -6.628 1.00 84.31 86 MET A CA 1
ATOM 728 C C . MET A 1 86 ? 11.571 9.695 -7.503 1.00 84.31 86 MET A C 1
ATOM 730 O O . MET A 1 86 ? 10.463 9.561 -6.995 1.00 84.31 86 MET A O 1
ATOM 734 N N . SER A 1 87 ? 11.802 9.450 -8.791 1.00 83.00 87 SER A N 1
ATOM 735 C CA . SER A 1 87 ? 10.774 8.951 -9.708 1.00 83.00 87 SER A CA 1
ATOM 736 C C . SER A 1 87 ? 10.358 7.533 -9.321 1.00 83.00 87 SER A C 1
ATOM 738 O O . SER A 1 87 ? 9.166 7.242 -9.227 1.00 83.00 87 SER A O 1
ATOM 740 N N . GLY A 1 88 ? 11.320 6.674 -8.972 1.00 82.56 88 GLY A N 1
ATOM 741 C CA . GLY A 1 88 ? 11.047 5.344 -8.432 1.00 82.56 88 GLY A CA 1
ATOM 742 C C . GLY A 1 88 ? 10.270 5.381 -7.110 1.00 82.56 88 GLY A C 1
ATOM 743 O O . GLY A 1 88 ? 9.323 4.616 -6.925 1.00 82.56 88 GLY A O 1
ATOM 744 N N . GLU A 1 89 ? 10.625 6.279 -6.189 1.00 86.19 89 GLU A N 1
ATOM 745 C CA . GLU A 1 89 ? 9.890 6.487 -4.933 1.00 86.19 89 GLU A CA 1
ATOM 746 C C . GLU A 1 89 ? 8.483 7.052 -5.162 1.00 86.19 89 GLU A C 1
ATOM 748 O O . GLU A 1 89 ? 7.537 6.601 -4.516 1.00 86.19 89 GLU A O 1
ATOM 753 N N . LEU A 1 90 ? 8.322 7.991 -6.097 1.00 84.12 90 LEU A N 1
ATOM 754 C CA . LEU A 1 90 ? 7.030 8.564 -6.467 1.00 84.12 90 LEU A CA 1
ATOM 755 C C . LEU A 1 90 ? 6.110 7.505 -7.075 1.00 84.12 90 LEU A C 1
ATOM 757 O O . LEU A 1 90 ? 4.952 7.412 -6.676 1.00 84.12 90 LEU A O 1
ATOM 761 N N . HIS A 1 91 ? 6.617 6.662 -7.977 1.00 79.69 91 HIS A N 1
ATOM 762 C CA . HIS A 1 91 ? 5.849 5.544 -8.523 1.00 79.69 91 HIS A CA 1
ATOM 763 C C . HIS A 1 91 ? 5.418 4.561 -7.432 1.00 79.69 91 HIS A C 1
ATOM 765 O O . HIS A 1 91 ? 4.248 4.183 -7.382 1.00 79.69 91 HIS A O 1
ATOM 771 N N . LYS A 1 92 ? 6.318 4.206 -6.505 1.00 83.06 92 LYS A N 1
ATOM 772 C CA . LYS A 1 92 ? 5.980 3.359 -5.348 1.00 83.06 92 LYS A CA 1
ATOM 773 C C . LYS A 1 92 ? 4.917 4.003 -4.459 1.00 83.06 92 LYS A C 1
ATOM 775 O O . LYS A 1 92 ? 3.996 3.316 -4.019 1.00 83.06 92 LYS A O 1
ATOM 780 N N . ALA A 1 93 ? 5.025 5.304 -4.198 1.00 80.75 93 ALA A N 1
ATOM 781 C CA . ALA A 1 93 ? 4.058 6.041 -3.393 1.00 80.75 93 ALA A CA 1
ATOM 782 C C . ALA A 1 93 ? 2.689 6.106 -4.081 1.00 80.75 93 ALA A C 1
ATOM 784 O O . ALA A 1 93 ? 1.687 5.795 -3.445 1.00 80.75 93 ALA A O 1
ATOM 785 N N . ASN A 1 94 ? 2.646 6.424 -5.376 1.00 78.50 94 ASN A N 1
ATOM 786 C CA . ASN A 1 94 ? 1.415 6.448 -6.163 1.00 78.50 94 ASN A CA 1
ATOM 787 C C . ASN A 1 94 ? 0.757 5.067 -6.213 1.00 78.50 94 ASN A C 1
ATOM 789 O O . ASN A 1 94 ? -0.446 4.969 -5.993 1.00 78.50 94 ASN A O 1
ATOM 793 N N . HIS A 1 95 ? 1.538 4.002 -6.413 1.00 78.81 95 HIS A N 1
ATOM 794 C CA . HIS A 1 95 ? 1.028 2.634 -6.350 1.00 78.81 95 HIS A CA 1
ATOM 795 C C . HIS A 1 95 ? 0.468 2.309 -4.958 1.00 78.81 95 HIS A C 1
ATOM 797 O O . HIS A 1 95 ? -0.655 1.836 -4.838 1.00 78.81 95 HIS A O 1
ATOM 803 N N . THR A 1 96 ? 1.195 2.651 -3.891 1.00 79.94 96 THR A N 1
ATOM 804 C CA . THR A 1 96 ? 0.729 2.448 -2.508 1.00 79.94 96 THR A CA 1
ATOM 805 C C . THR A 1 96 ? -0.565 3.216 -2.222 1.00 79.94 96 THR A C 1
ATOM 807 O O . THR A 1 96 ? -1.461 2.680 -1.575 1.00 79.94 96 THR A O 1
ATOM 810 N N . ILE A 1 97 ? -0.687 4.458 -2.701 1.00 77.69 97 ILE A N 1
ATOM 811 C CA . ILE A 1 97 ? -1.899 5.273 -2.547 1.00 77.69 97 ILE A CA 1
ATOM 812 C C . ILE A 1 97 ? -3.056 4.671 -3.349 1.00 77.69 97 ILE A C 1
ATOM 814 O O . ILE A 1 97 ? -4.150 4.575 -2.808 1.00 77.69 97 ILE A O 1
ATOM 818 N N . ALA A 1 98 ? -2.827 4.222 -4.586 1.00 73.69 98 ALA A N 1
ATOM 819 C CA . ALA A 1 98 ? -3.844 3.551 -5.396 1.00 73.69 98 ALA A CA 1
ATOM 820 C C . ALA A 1 98 ? -4.348 2.260 -4.744 1.00 73.69 98 ALA A C 1
ATOM 822 O O . ALA A 1 98 ? -5.548 2.002 -4.747 1.00 73.69 98 ALA A O 1
ATOM 823 N N . THR A 1 99 ? -3.455 1.495 -4.117 1.00 75.94 99 THR A N 1
ATOM 824 C CA . THR A 1 99 ? -3.818 0.273 -3.392 1.00 75.94 99 THR A CA 1
ATOM 825 C C . THR A 1 99 ? -4.532 0.571 -2.069 1.00 75.94 99 THR A C 1
ATOM 827 O O . THR A 1 99 ? -5.482 -0.123 -1.717 1.00 75.94 99 THR A O 1
ATOM 830 N N . ALA A 1 100 ? -4.108 1.596 -1.322 1.00 74.31 100 ALA A N 1
ATOM 831 C CA . ALA A 1 100 ? -4.707 1.944 -0.029 1.00 74.31 100 ALA A CA 1
ATOM 832 C C . ALA A 1 100 ? -6.023 2.738 -0.152 1.00 74.31 100 ALA A C 1
ATOM 834 O O . ALA A 1 100 ? -6.883 2.635 0.722 1.00 74.31 100 ALA A O 1
ATOM 835 N N . PHE A 1 101 ? -6.173 3.536 -1.213 1.00 71.50 101 PHE A N 1
ATOM 836 C CA . PHE A 1 101 ? -7.307 4.432 -1.460 1.00 71.50 101 PHE A CA 1
ATOM 837 C C . PHE A 1 101 ? -7.776 4.347 -2.928 1.00 71.50 101 PHE A C 1
ATOM 839 O O . PHE A 1 101 ? -7.704 5.345 -3.655 1.00 71.50 101 PHE A O 1
ATOM 846 N N . PRO A 1 102 ? -8.287 3.185 -3.382 1.00 68.81 102 PRO A N 1
ATOM 847 C CA . PRO A 1 102 ? -8.694 2.987 -4.778 1.00 68.81 102 PRO A CA 1
ATOM 848 C C . PRO A 1 102 ? -9.776 3.983 -5.216 1.00 68.81 102 PRO A C 1
ATOM 850 O O . PRO A 1 102 ? -9.712 4.521 -6.322 1.00 68.81 102 PRO A O 1
ATOM 853 N N . ASP A 1 103 ? -10.697 4.324 -4.308 1.00 68.75 103 ASP A N 1
ATOM 854 C CA . ASP A 1 103 ? -11.766 5.290 -4.563 1.00 68.75 103 ASP A CA 1
ATOM 855 C C . ASP A 1 103 ? -11.248 6.702 -4.868 1.00 68.75 103 ASP A C 1
ATOM 857 O O . ASP A 1 103 ? -11.971 7.466 -5.482 1.00 68.75 103 ASP A O 1
ATOM 861 N N . GLN A 1 104 ? -10.034 7.102 -4.467 1.00 56.88 104 GLN A N 1
ATOM 862 C CA . GLN A 1 104 ? -9.524 8.463 -4.722 1.00 56.88 104 GLN A CA 1
ATOM 863 C C . GLN A 1 104 ? -8.739 8.590 -6.032 1.00 56.88 104 GLN A C 1
ATOM 865 O O . GLN A 1 104 ? -8.684 9.685 -6.593 1.00 56.88 104 GLN A O 1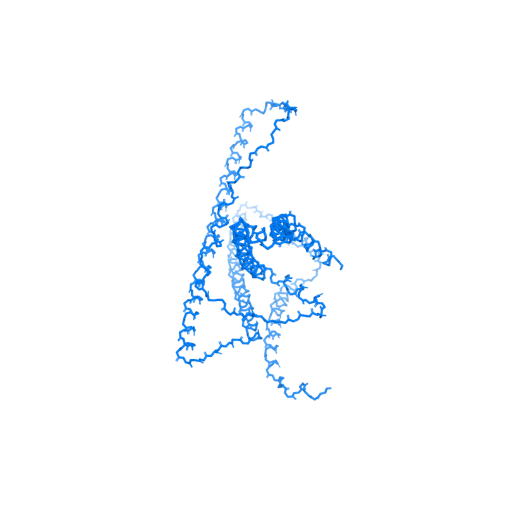
ATOM 870 N N . VAL A 1 105 ? -8.152 7.501 -6.536 1.00 52.19 105 VAL A N 1
ATOM 871 C CA . VAL A 1 105 ? -7.272 7.551 -7.717 1.00 52.19 105 VAL A CA 1
ATOM 872 C C . VAL A 1 105 ? -8.059 7.640 -9.024 1.00 52.19 105 VAL A C 1
ATOM 874 O O . VAL A 1 105 ? -7.620 8.331 -9.941 1.00 52.19 105 VAL A O 1
ATOM 877 N N . GLN A 1 106 ? -9.267 7.069 -9.094 1.00 44.88 106 GLN A N 1
ATOM 878 C CA . GLN A 1 106 ? -10.105 7.208 -10.293 1.00 44.88 106 GLN A CA 1
ATOM 879 C C . GLN A 1 106 ? -10.607 8.642 -10.535 1.00 44.88 106 GLN A C 1
ATOM 881 O O . GLN A 1 106 ? -10.810 9.023 -11.683 1.00 44.88 106 GLN A O 1
ATOM 886 N N . TYR A 1 107 ? -10.758 9.475 -9.498 1.00 41.38 107 TYR A N 1
ATOM 887 C CA . TYR A 1 107 ? -11.290 10.833 -9.680 1.00 41.38 107 TYR A CA 1
ATOM 888 C C . TYR A 1 107 ? -10.249 11.861 -10.139 1.00 41.38 107 TYR A C 1
ATOM 890 O O . TYR A 1 107 ? -10.635 12.903 -10.658 1.00 41.38 107 TYR A O 1
ATOM 898 N N . ALA A 1 108 ? -8.950 11.595 -9.968 1.00 43.75 108 ALA A N 1
ATOM 899 C CA . ALA A 1 108 ? -7.901 12.519 -10.407 1.00 43.75 108 ALA A CA 1
ATOM 900 C C . ALA A 1 108 ? -7.616 12.419 -11.917 1.00 43.75 108 ALA A C 1
ATOM 902 O O . ALA A 1 108 ? -7.236 13.411 -12.525 1.00 43.75 108 ALA A O 1
ATOM 903 N N . MET A 1 109 ? -7.835 11.250 -12.531 1.00 38.16 109 MET A N 1
ATOM 904 C CA . MET A 1 109 ? -7.530 11.021 -13.951 1.00 38.16 109 MET A CA 1
ATOM 905 C C . MET A 1 109 ? -8.633 11.473 -14.918 1.00 38.16 109 MET A C 1
ATOM 907 O O . MET A 1 109 ? -8.384 11.550 -16.114 1.00 38.16 109 MET A O 1
ATOM 911 N N . LEU A 1 110 ? -9.844 11.762 -14.430 1.00 39.66 110 LEU A N 1
ATOM 912 C CA . LEU A 1 110 ? -10.965 12.178 -15.285 1.00 39.66 110 LEU A CA 1
ATOM 913 C C . LEU A 1 110 ? -11.062 13.698 -15.500 1.00 39.66 110 LEU A C 1
ATOM 915 O O . LEU A 1 110 ? -11.917 14.129 -16.266 1.00 39.66 110 LEU A O 1
ATOM 919 N N . GLU A 1 111 ? -10.228 14.513 -14.843 1.00 41.56 111 GLU A N 1
ATOM 920 C CA . GLU A 1 111 ? -10.274 15.983 -14.978 1.00 41.56 111 GLU A CA 1
ATOM 921 C C . GLU A 1 111 ? -9.002 16.614 -15.573 1.00 41.56 111 GLU A C 1
ATOM 923 O O . GLU A 1 111 ? -8.892 17.838 -15.581 1.00 41.56 111 GLU A O 1
ATOM 928 N N . GLU A 1 112 ? -8.067 15.833 -16.123 1.00 42.72 112 GLU A N 1
ATOM 929 C CA . GLU A 1 112 ? -7.005 16.403 -16.962 1.00 42.72 112 GLU A CA 1
ATOM 930 C C . GLU A 1 112 ? -7.432 16.350 -18.430 1.00 42.72 112 GLU A C 1
ATOM 932 O O . GLU A 1 112 ? -7.339 15.332 -19.114 1.00 42.72 112 GLU A O 1
ATOM 937 N N . GLU A 1 113 ? -7.983 17.490 -18.851 1.00 39.38 113 GLU A N 1
ATOM 938 C CA . GLU A 1 113 ? -8.149 17.916 -20.234 1.00 39.38 113 GLU A CA 1
ATOM 939 C C . GLU A 1 113 ? -6.952 17.494 -21.098 1.00 39.38 113 GLU A C 1
ATOM 941 O O . GLU A 1 113 ? -5.791 17.750 -20.783 1.00 39.38 113 GLU A O 1
ATOM 946 N N . GLU A 1 114 ? -7.317 16.832 -22.191 1.00 38.06 114 GLU A N 1
ATOM 947 C CA . GLU A 1 114 ? -6.586 16.595 -23.425 1.00 38.06 114 GLU A CA 1
ATOM 948 C C . GLU A 1 114 ? -5.501 17.647 -23.699 1.00 38.06 114 GLU A C 1
ATOM 950 O O . GLU A 1 114 ? -5.811 18.753 -24.117 1.00 38.06 114 GLU A O 1
ATOM 955 N N . ASP A 1 115 ? -4.235 17.296 -23.449 1.00 34.91 115 ASP A N 1
ATOM 956 C CA . ASP A 1 115 ? -3.098 17.635 -24.310 1.00 34.91 115 ASP A CA 1
ATOM 957 C C . ASP A 1 115 ? -1.792 16.976 -23.813 1.00 34.91 115 ASP A C 1
ATOM 959 O O . ASP A 1 115 ? -1.243 17.297 -22.762 1.00 34.91 115 ASP A O 1
ATOM 963 N N . ASN A 1 116 ? -1.240 16.121 -24.679 1.00 36.31 116 ASN A N 1
ATOM 964 C CA . ASN A 1 116 ? 0.152 15.645 -24.747 1.00 36.31 116 ASN A CA 1
ATOM 965 C C . ASN A 1 116 ? 0.614 14.349 -24.028 1.00 36.31 116 ASN A C 1
ATOM 967 O O . ASN A 1 116 ? 1.386 14.371 -23.077 1.00 36.31 116 ASN A O 1
ATOM 971 N N . ILE A 1 117 ? 0.313 13.239 -24.727 1.00 35.19 117 ILE A N 1
ATOM 972 C CA . ILE A 1 117 ? 1.216 12.150 -25.191 1.00 35.19 117 ILE A CA 1
ATOM 973 C C . ILE A 1 117 ? 1.576 10.999 -24.209 1.00 35.19 117 ILE A C 1
ATOM 975 O O . ILE A 1 117 ? 1.928 11.235 -23.056 1.00 35.19 117 ILE A O 1
ATOM 979 N N . PRO A 1 118 ? 1.545 9.722 -24.676 1.00 40.00 118 PRO A N 1
ATOM 980 C CA . PRO A 1 118 ? 1.489 8.534 -23.826 1.00 40.00 118 PRO A CA 1
ATOM 981 C C . PRO A 1 118 ? 2.786 7.696 -23.802 1.00 40.00 118 PRO A C 1
ATOM 983 O O . PRO A 1 118 ? 3.687 7.874 -24.616 1.00 40.00 118 PRO A O 1
ATOM 986 N N . LYS A 1 119 ? 2.748 6.649 -22.962 1.00 28.81 119 LYS A N 1
ATOM 987 C CA . LYS A 1 119 ? 3.509 5.382 -23.048 1.00 28.81 119 LYS A CA 1
ATOM 988 C C . LYS A 1 119 ? 5.018 5.431 -22.777 1.00 28.81 119 LYS A C 1
ATOM 990 O O . LYS A 1 119 ? 5.820 5.697 -23.661 1.00 28.81 119 LYS A O 1
ATOM 995 N N . ALA A 1 120 ? 5.382 4.903 -21.609 1.00 30.73 120 ALA A N 1
ATOM 996 C CA . ALA A 1 120 ? 6.423 3.880 -21.498 1.00 30.73 120 ALA A CA 1
ATOM 997 C C . ALA A 1 120 ? 6.241 3.097 -20.186 1.00 30.73 120 ALA A C 1
ATOM 999 O O . ALA A 1 120 ? 6.973 3.288 -19.221 1.00 30.73 120 ALA A O 1
ATOM 1000 N N . PHE A 1 121 ? 5.251 2.202 -20.145 1.00 32.31 121 PHE A N 1
ATOM 1001 C CA . PHE A 1 121 ? 5.321 1.063 -19.232 1.00 32.31 121 PHE A CA 1
ATOM 1002 C C . PHE A 1 121 ? 6.393 0.123 -19.788 1.00 32.31 121 PHE A C 1
ATOM 1004 O O . PHE A 1 121 ? 6.098 -0.741 -20.609 1.00 32.31 121 PHE A O 1
ATOM 1011 N N . THR A 1 122 ? 7.656 0.326 -19.426 1.00 34.25 122 THR A N 1
ATOM 1012 C CA . THR A 1 122 ? 8.625 -0.767 -19.518 1.00 34.25 122 THR A CA 1
ATOM 1013 C C . THR A 1 122 ? 8.476 -1.611 -18.251 1.00 34.25 122 THR A C 1
ATOM 1015 O O . THR A 1 122 ? 8.451 -1.048 -17.153 1.00 34.25 122 THR A O 1
ATOM 1018 N N . PRO A 1 123 ? 8.336 -2.946 -18.357 1.00 33.00 123 PRO A N 1
ATOM 1019 C CA . PRO A 1 123 ? 8.284 -3.808 -17.185 1.00 33.00 123 PRO A CA 1
ATOM 1020 C C . PRO A 1 123 ? 9.626 -3.696 -16.460 1.00 33.00 123 PRO A C 1
ATOM 1022 O O . PRO A 1 123 ? 10.674 -4.038 -17.010 1.00 33.00 123 PRO A O 1
ATOM 1025 N N . VAL A 1 124 ? 9.617 -3.148 -15.247 1.00 35.25 124 VAL A N 1
ATOM 1026 C CA . VAL A 1 124 ? 10.818 -3.088 -14.414 1.00 35.25 124 VAL A CA 1
ATOM 1027 C C . VAL A 1 124 ? 11.053 -4.477 -13.827 1.00 35.25 124 VAL A C 1
ATOM 1029 O O . VAL A 1 124 ? 10.200 -5.003 -13.120 1.00 35.25 124 VAL A O 1
ATOM 1032 N N . ASP A 1 125 ? 12.226 -5.039 -14.122 1.00 34.66 125 ASP A N 1
ATOM 1033 C CA . ASP A 1 125 ? 12.760 -6.290 -13.572 1.00 34.66 125 ASP A CA 1
ATOM 1034 C C . ASP A 1 125 ? 12.562 -6.365 -12.033 1.00 34.66 125 ASP A C 1
ATOM 1036 O O . ASP A 1 125 ? 13.164 -5.560 -11.299 1.00 34.66 125 ASP A O 1
ATOM 1040 N N . PRO A 1 126 ? 11.752 -7.320 -11.521 1.00 47.66 126 PRO A N 1
ATOM 1041 C CA . PRO A 1 126 ? 11.416 -7.455 -10.097 1.00 47.66 126 PRO A CA 1
ATOM 1042 C C . PRO A 1 126 ? 12.635 -7.589 -9.174 1.00 47.66 126 PRO A C 1
ATOM 1044 O O . PRO A 1 126 ? 12.571 -7.261 -7.986 1.00 47.66 126 PRO A O 1
ATOM 1047 N N . ARG A 1 127 ? 13.795 -7.987 -9.714 1.00 47.75 127 ARG A N 1
ATOM 1048 C CA . ARG A 1 127 ? 15.036 -8.203 -8.950 1.00 47.75 127 ARG A CA 1
ATOM 1049 C C . ARG A 1 127 ? 15.557 -6.944 -8.245 1.00 47.75 127 ARG A C 1
ATOM 1051 O O . ARG A 1 127 ? 16.369 -7.059 -7.327 1.00 47.75 127 ARG A O 1
ATOM 1058 N N . LYS A 1 128 ? 15.113 -5.739 -8.635 1.00 46.22 128 LYS A N 1
ATOM 1059 C CA . LYS A 1 128 ? 15.589 -4.463 -8.057 1.00 46.22 128 LYS A CA 1
ATOM 1060 C C . LYS A 1 128 ? 14.692 -3.868 -6.966 1.00 46.22 128 LYS A C 1
ATOM 1062 O O . LYS A 1 128 ? 15.057 -2.846 -6.385 1.00 46.22 128 LYS A O 1
ATOM 1067 N N . ILE A 1 129 ? 13.564 -4.496 -6.625 1.00 44.38 129 ILE A N 1
ATOM 1068 C CA . ILE A 1 129 ? 12.643 -4.010 -5.580 1.00 44.38 129 ILE A CA 1
ATOM 1069 C C . ILE A 1 129 ? 12.760 -4.885 -4.324 1.00 44.38 129 ILE A C 1
ATOM 1071 O O . ILE A 1 129 ? 11.780 -5.340 -3.754 1.00 44.38 129 ILE A O 1
ATOM 1075 N N . HIS A 1 130 ? 13.983 -5.123 -3.849 1.00 37.56 130 HIS A N 1
ATOM 1076 C CA . HIS A 1 130 ? 14.196 -5.788 -2.566 1.00 37.56 130 HIS A CA 1
ATOM 1077 C C . HIS A 1 130 ? 14.670 -4.790 -1.498 1.00 37.56 130 HIS A C 1
ATOM 1079 O O . HIS A 1 130 ? 15.705 -4.143 -1.637 1.00 37.56 130 HIS A O 1
ATOM 1085 N N . LYS A 1 131 ? 13.942 -4.785 -0.370 1.00 51.31 131 LYS A N 1
ATOM 1086 C CA . LYS A 1 131 ? 14.457 -4.562 0.999 1.00 51.31 131 LYS A CA 1
ATOM 1087 C C . LYS A 1 131 ? 14.401 -3.176 1.676 1.00 51.31 131 LYS A C 1
ATOM 1089 O O . LYS A 1 131 ? 15.134 -3.007 2.641 1.00 51.31 131 LYS A O 1
ATOM 1094 N N . SER A 1 132 ? 13.534 -2.214 1.322 1.00 49.19 132 SER A N 1
ATOM 1095 C CA . SER A 1 132 ? 13.447 -0.975 2.149 1.00 49.19 132 SER A CA 1
ATOM 1096 C C . SER A 1 132 ? 12.071 -0.511 2.639 1.00 49.19 132 SER A C 1
ATOM 1098 O O . SER A 1 132 ? 12.019 0.412 3.451 1.00 49.19 132 SER A O 1
ATOM 1100 N N . THR A 1 133 ? 10.956 -1.126 2.237 1.00 49.66 133 THR A N 1
ATOM 1101 C CA . THR A 1 133 ? 9.624 -0.605 2.613 1.00 49.66 133 THR A CA 1
ATOM 1102 C C . THR A 1 133 ? 9.291 -0.811 4.097 1.00 49.66 133 THR A C 1
ATOM 1104 O O . THR A 1 133 ? 8.613 0.019 4.697 1.00 49.66 133 THR A O 1
ATOM 1107 N N . VAL A 1 134 ? 9.805 -1.871 4.728 1.00 46.38 134 VAL A N 1
ATOM 1108 C CA . VAL A 1 134 ? 9.376 -2.254 6.086 1.00 46.38 134 VAL A CA 1
ATOM 1109 C C . VAL A 1 134 ? 10.276 -1.673 7.190 1.00 46.38 134 VAL A C 1
ATOM 1111 O O . VAL A 1 134 ? 9.762 -1.273 8.232 1.00 46.38 134 VAL A O 1
ATOM 1114 N N . ASP A 1 135 ? 11.572 -1.450 6.939 1.00 47.81 135 ASP A N 1
ATOM 1115 C CA . ASP A 1 135 ? 12.478 -0.810 7.916 1.00 47.81 135 ASP A CA 1
ATOM 1116 C C . ASP A 1 135 ? 12.199 0.692 8.122 1.00 47.81 135 ASP A C 1
ATOM 1118 O O . ASP A 1 135 ? 12.407 1.236 9.214 1.00 47.81 135 ASP A O 1
ATOM 1122 N N . GLY A 1 136 ? 11.657 1.369 7.102 1.00 43.78 136 GLY A N 1
ATOM 1123 C CA . GLY A 1 136 ? 11.354 2.803 7.149 1.00 43.78 136 GLY A CA 1
ATOM 1124 C C . GLY A 1 136 ? 10.269 3.189 8.163 1.00 43.78 136 GLY A C 1
ATOM 1125 O O . GLY A 1 136 ? 10.306 4.298 8.708 1.00 43.78 136 GLY A O 1
ATOM 1126 N N . LEU A 1 137 ? 9.332 2.282 8.467 1.00 45.50 137 LEU A N 1
ATOM 1127 C CA . LEU A 1 137 ? 8.275 2.533 9.453 1.00 45.50 137 LEU A CA 1
ATOM 1128 C C . LEU A 1 137 ? 8.724 2.271 10.898 1.00 45.50 137 LEU A C 1
ATOM 1130 O O . LEU A 1 137 ? 8.226 2.930 11.812 1.00 45.50 137 LEU A O 1
ATOM 1134 N N . MET A 1 138 ? 9.685 1.369 11.128 1.00 46.28 138 MET A N 1
ATOM 1135 C CA . MET A 1 138 ? 10.071 0.971 12.491 1.00 46.28 138 MET A CA 1
ATOM 1136 C C . MET A 1 138 ? 10.980 1.998 13.178 1.00 46.28 138 MET A C 1
ATOM 1138 O O . MET A 1 138 ? 10.929 2.163 14.396 1.00 46.28 138 MET A O 1
ATOM 1142 N N . MET A 1 139 ? 11.795 2.726 12.408 1.00 42.59 139 MET A N 1
ATOM 1143 C CA . MET A 1 139 ? 12.879 3.549 12.967 1.00 42.59 139 MET A CA 1
ATOM 1144 C C . MET A 1 139 ? 12.560 5.045 13.106 1.00 42.59 139 MET A C 1
ATOM 1146 O O . MET A 1 139 ? 13.388 5.812 13.603 1.00 42.59 139 MET A O 1
ATOM 1150 N N . LYS A 1 140 ? 11.354 5.509 12.748 1.00 43.09 140 LYS A N 1
ATOM 1151 C CA . LYS A 1 140 ? 11.045 6.955 12.759 1.00 43.09 140 LYS A CA 1
ATOM 1152 C C . LYS A 1 140 ? 10.566 7.523 14.105 1.00 43.09 140 LYS A C 1
ATOM 1154 O O . LYS A 1 140 ? 10.318 8.723 14.192 1.00 43.09 140 LYS A O 1
ATOM 1159 N N . LYS A 1 141 ? 10.504 6.731 15.185 1.00 42.88 141 LYS A N 1
ATOM 1160 C CA . LYS A 1 141 ? 10.089 7.223 16.520 1.00 42.88 141 LYS A CA 1
ATOM 1161 C C . LYS A 1 141 ? 11.236 7.552 17.488 1.00 42.88 141 LYS A C 1
ATOM 1163 O O . LYS A 1 141 ? 11.007 7.658 18.684 1.00 42.88 141 LYS A O 1
ATOM 1168 N N . ASN A 1 142 ? 12.457 7.779 17.007 1.00 34.19 142 ASN A N 1
ATOM 1169 C CA . ASN A 1 142 ? 13.530 8.319 17.853 1.00 34.19 142 ASN A CA 1
ATOM 1170 C C . ASN A 1 142 ? 14.392 9.338 17.100 1.00 34.19 142 ASN A C 1
ATOM 1172 O O . ASN A 1 142 ? 15.588 9.157 16.900 1.00 34.19 142 ASN A O 1
ATOM 1176 N N . LYS A 1 143 ? 13.788 10.462 16.706 1.00 35.38 143 LYS A N 1
ATOM 1177 C CA . LYS A 1 143 ? 14.547 11.667 16.350 1.00 35.38 143 LYS A CA 1
ATOM 1178 C C . LYS A 1 143 ? 14.155 12.789 17.303 1.00 35.38 143 LYS A C 1
ATOM 1180 O O . LYS A 1 143 ? 13.293 13.611 17.015 1.00 35.38 143 LYS A O 1
ATOM 1185 N N . LYS A 1 144 ? 14.773 12.758 18.489 1.00 34.47 144 LYS A N 1
ATOM 1186 C CA . LYS A 1 144 ? 14.823 13.892 19.416 1.00 34.47 144 LYS A CA 1
ATOM 1187 C C . LYS A 1 144 ? 15.490 15.045 18.665 1.00 34.47 144 LYS A C 1
ATOM 1189 O O . LYS A 1 144 ? 16.678 14.971 18.372 1.00 34.47 144 LYS A O 1
ATOM 1194 N N . ASN A 1 145 ? 14.719 16.064 18.303 1.00 31.69 145 ASN A N 1
ATOM 1195 C CA . ASN A 1 145 ? 15.272 17.303 17.773 1.00 31.69 145 ASN A CA 1
ATOM 1196 C C . ASN A 1 145 ? 15.716 18.162 18.974 1.00 31.69 145 ASN A C 1
ATOM 1198 O O . ASN A 1 145 ? 14.885 18.425 19.846 1.00 31.69 145 ASN A O 1
ATOM 1202 N N . PRO A 1 146 ? 16.996 18.561 19.068 1.00 36.44 146 PRO A N 1
ATOM 1203 C CA . PRO A 1 146 ? 17.488 19.433 20.123 1.00 36.44 146 PRO A CA 1
ATOM 1204 C C . PRO A 1 146 ? 17.265 20.902 19.739 1.00 36.44 146 PRO A C 1
ATOM 1206 O O . PRO A 1 146 ? 17.363 21.267 18.570 1.00 36.44 146 PRO A O 1
ATOM 1209 N N . GLY A 1 147 ? 17.030 21.753 20.737 1.00 28.72 147 GLY A N 1
ATOM 1210 C CA . GLY A 1 147 ? 17.212 23.200 20.601 1.00 28.72 147 GLY A CA 1
ATOM 1211 C C . GLY A 1 147 ? 15.946 24.009 20.324 1.00 28.72 147 GLY A C 1
ATOM 1212 O O . GLY A 1 147 ? 15.574 24.233 19.176 1.00 28.72 147 GLY A O 1
ATOM 1213 N N . ARG A 1 148 ? 15.344 24.498 21.410 1.00 34.53 148 ARG A N 1
ATOM 1214 C CA . ARG A 1 148 ? 14.759 25.843 21.594 1.00 34.53 148 ARG A CA 1
ATOM 1215 C C . ARG A 1 148 ? 14.373 25.917 23.073 1.00 34.53 148 ARG A C 1
ATOM 1217 O O . ARG A 1 148 ? 13.399 25.308 23.486 1.00 34.53 148 ARG A O 1
ATOM 1224 N N . SER A 1 149 ? 15.361 26.217 23.909 1.00 32.62 149 SER A N 1
ATOM 1225 C CA . SER A 1 149 ? 15.626 27.566 24.431 1.00 32.62 149 SER A CA 1
ATOM 1226 C C . SER A 1 149 ? 14.598 27.930 25.492 1.00 32.62 149 SER A C 1
ATOM 1228 O O . SER A 1 149 ? 13.450 28.217 25.178 1.00 32.62 149 SER A O 1
ATOM 1230 N N . MET A 1 150 ? 15.085 27.844 26.732 1.00 30.25 150 MET A N 1
ATOM 1231 C CA . MET A 1 150 ? 14.534 28.400 27.962 1.00 30.25 150 MET A CA 1
ATOM 1232 C C . MET A 1 150 ? 13.828 29.731 27.698 1.00 30.25 150 MET A C 1
ATOM 1234 O O . MET A 1 150 ? 14.481 30.688 27.286 1.00 30.25 150 MET A O 1
ATOM 1238 N N . ASP A 1 151 ? 12.528 29.774 27.961 1.00 32.62 151 ASP A N 1
ATOM 1239 C CA . ASP A 1 151 ? 11.871 31.000 28.385 1.00 32.62 151 ASP A CA 1
ATOM 1240 C C . ASP A 1 151 ? 11.280 30.727 29.768 1.00 32.62 151 ASP A C 1
ATOM 1242 O O . ASP A 1 151 ? 10.493 29.799 29.977 1.00 32.62 151 ASP A O 1
ATOM 1246 N N . ASP A 1 152 ? 11.829 31.477 30.707 1.00 31.25 152 ASP A N 1
ATOM 1247 C CA . ASP A 1 152 ? 11.548 31.540 32.127 1.00 31.25 152 ASP A CA 1
ATOM 1248 C C . ASP A 1 152 ? 10.185 32.215 32.308 1.00 31.25 152 ASP A C 1
ATOM 1250 O O . ASP A 1 152 ? 9.996 33.365 31.921 1.00 31.25 152 ASP A O 1
ATOM 1254 N N . GLY A 1 153 ? 9.186 31.493 32.818 1.00 27.50 153 GLY A N 1
ATOM 1255 C CA . GLY A 1 153 ? 7.836 32.046 32.823 1.00 27.50 153 GLY A CA 1
ATOM 1256 C C . GLY A 1 153 ? 6.773 31.159 33.442 1.00 27.50 153 GLY A C 1
ATOM 1257 O O . GLY A 1 153 ? 5.917 30.618 32.748 1.00 27.50 153 GLY A O 1
ATOM 1258 N N . GLY A 1 154 ? 6.766 31.097 34.770 1.00 30.62 154 GLY A N 1
ATOM 1259 C CA . GLY A 1 154 ? 5.557 30.773 35.520 1.00 30.62 154 GLY A CA 1
ATOM 1260 C C . GLY A 1 154 ? 5.473 29.327 35.972 1.00 30.62 154 GLY A C 1
ATOM 1261 O O . GLY A 1 154 ? 4.641 28.552 35.501 1.00 30.62 154 GLY A O 1
ATOM 1262 N N . GLU A 1 155 ? 6.269 29.016 36.989 1.00 35.59 155 GLU A N 1
ATOM 1263 C CA . GLU A 1 155 ? 6.026 27.930 37.930 1.00 35.59 155 GLU A CA 1
ATOM 1264 C C . GLU A 1 155 ? 4.687 28.193 38.649 1.00 35.59 155 GLU A C 1
ATOM 1266 O O . GLU A 1 155 ? 4.616 28.669 39.781 1.00 35.59 155 GLU A O 1
ATOM 1271 N N . LYS A 1 156 ? 3.571 27.943 37.954 1.00 36.97 156 LYS A N 1
ATOM 1272 C CA . LYS A 1 156 ? 2.255 27.828 38.578 1.00 36.97 156 LYS A CA 1
ATOM 1273 C C . LYS A 1 156 ? 2.261 26.519 39.347 1.00 36.97 156 LYS A C 1
ATOM 1275 O O . LYS A 1 156 ? 1.798 25.484 38.862 1.00 36.97 156 LYS A O 1
ATOM 1280 N N . THR A 1 157 ? 2.805 26.600 40.555 1.00 35.09 157 THR A N 1
ATOM 1281 C CA . THR A 1 157 ? 2.545 25.705 41.676 1.00 35.09 157 THR A CA 1
ATOM 1282 C C . THR A 1 157 ? 1.037 25.693 41.913 1.00 35.09 157 THR A C 1
ATOM 1284 O O . THR A 1 157 ? 0.485 26.399 42.752 1.00 35.09 157 THR A O 1
ATOM 1287 N N . THR A 1 158 ? 0.326 24.927 41.087 1.00 39.88 158 THR A N 1
ATOM 1288 C CA . THR A 1 158 ? -1.089 24.670 41.319 1.00 39.88 158 THR A CA 1
ATOM 1289 C C . THR A 1 158 ? -1.131 23.902 42.636 1.00 39.88 158 THR A C 1
ATOM 1291 O O . THR A 1 158 ? -0.451 22.875 42.732 1.00 39.88 158 THR A O 1
ATOM 1294 N N . PRO A 1 159 ? -1.811 24.423 43.673 1.00 42.44 159 PRO A N 1
ATOM 1295 C CA . PRO A 1 159 ? -1.659 23.922 45.025 1.00 42.44 159 PRO A CA 1
ATOM 1296 C C . PRO A 1 159 ? -1.973 22.436 45.048 1.00 42.44 159 PRO A C 1
ATOM 1298 O O . PRO A 1 159 ? -3.032 22.021 44.574 1.00 42.44 159 PRO A O 1
ATOM 1301 N N . LEU A 1 160 ? -1.048 21.651 45.600 1.00 45.53 160 LEU A N 1
ATOM 1302 C CA . LEU A 1 160 ? -1.296 20.292 46.060 1.00 45.53 160 LEU A CA 1
ATOM 1303 C C . LEU A 1 160 ? -2.392 20.377 47.127 1.00 45.53 160 LEU A C 1
ATOM 1305 O O . LEU A 1 160 ? -2.118 20.409 48.324 1.00 45.53 160 LEU A O 1
ATOM 1309 N N . VAL A 1 161 ? -3.648 20.483 46.690 1.00 49.75 161 VAL A N 1
ATOM 1310 C CA . VAL A 1 161 ? -4.807 20.213 47.526 1.00 49.75 161 VAL A CA 1
ATOM 1311 C C . VAL A 1 161 ? -4.555 18.807 48.030 1.00 49.75 161 VAL A C 1
ATOM 1313 O O . VAL A 1 161 ? -4.435 17.881 47.229 1.00 49.75 161 VAL A O 1
ATOM 1316 N N . ALA A 1 162 ? -4.348 18.687 49.338 1.00 52.38 162 ALA A N 1
ATOM 1317 C CA . ALA A 1 162 ? -4.046 17.444 50.016 1.00 52.38 162 ALA A CA 1
ATOM 1318 C C . ALA A 1 162 ? -5.223 16.478 49.831 1.00 52.38 162 ALA A C 1
ATOM 1320 O O . ALA A 1 162 ? -6.100 16.357 50.682 1.00 52.38 162 ALA A O 1
ATOM 1321 N N . VAL A 1 163 ? -5.261 15.807 48.680 1.00 60.25 163 VAL A N 1
ATOM 1322 C CA . VAL A 1 163 ? -6.034 14.591 48.486 1.00 6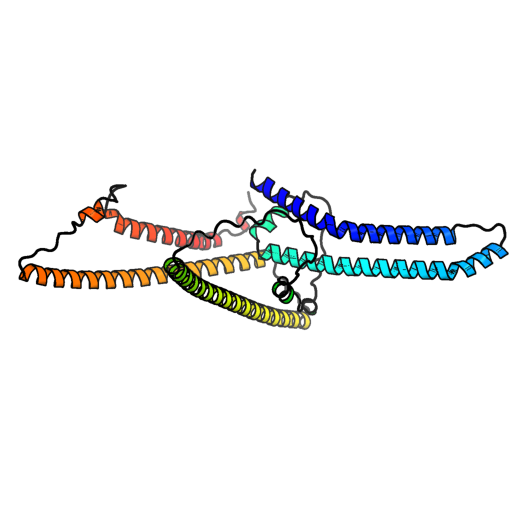0.25 163 VAL A CA 1
ATOM 1323 C C . VAL A 1 163 ? -5.582 13.674 49.612 1.00 60.25 163 VAL A C 1
ATOM 1325 O O . VAL A 1 163 ? -4.377 13.476 49.801 1.00 60.25 163 VAL A O 1
ATOM 1328 N N . SER A 1 164 ? -6.526 13.188 50.421 1.00 75.25 164 SER A N 1
ATOM 1329 C CA . SER A 1 164 ? -6.198 12.267 51.506 1.00 75.25 164 SER A CA 1
ATOM 1330 C C . SER A 1 164 ? -5.318 11.148 50.935 1.00 75.25 164 SER A C 1
ATOM 1332 O O . SER A 1 164 ? -5.542 10.661 49.824 1.00 75.25 164 SER A O 1
ATOM 1334 N N . LYS A 1 165 ? -4.262 10.764 51.660 1.00 81.31 165 LYS A N 1
ATOM 1335 C CA . LYS A 1 165 ? -3.302 9.735 51.213 1.00 81.31 165 LYS A CA 1
ATOM 1336 C C . LYS A 1 165 ? -4.005 8.445 50.756 1.00 81.31 165 LYS A C 1
ATOM 1338 O O . LYS A 1 165 ? -3.497 7.734 49.895 1.00 81.31 165 LYS A O 1
ATOM 1343 N N . GLU A 1 166 ? -5.174 8.175 51.330 1.00 83.19 166 GLU A N 1
ATOM 1344 C CA . GLU A 1 166 ? -6.082 7.092 50.968 1.00 83.19 166 GLU A CA 1
ATOM 1345 C C . GLU A 1 166 ? -6.749 7.296 49.600 1.00 83.19 166 GLU A C 1
ATOM 1347 O O . GLU A 1 166 ? -6.554 6.451 48.730 1.00 83.19 166 GLU A O 1
ATOM 1352 N N . ASN A 1 167 ? -7.403 8.438 49.348 1.00 89.81 167 ASN A N 1
ATOM 1353 C CA . ASN A 1 167 ? -7.989 8.755 48.037 1.00 89.81 167 ASN A CA 1
ATOM 1354 C C . ASN A 1 167 ? -6.926 8.722 46.925 1.00 89.81 167 ASN A C 1
ATOM 1356 O O . ASN A 1 167 ? -7.170 8.211 45.834 1.00 89.81 167 ASN A O 1
ATOM 1360 N N . ALA A 1 168 ? -5.716 9.218 47.210 1.00 88.06 168 ALA A N 1
ATOM 1361 C CA . ALA A 1 168 ? -4.599 9.152 46.270 1.00 88.06 168 ALA A CA 1
ATOM 1362 C C . ALA A 1 168 ? -4.177 7.698 45.986 1.00 88.06 168 ALA A C 1
ATOM 1364 O O . ALA A 1 168 ? -3.899 7.345 44.842 1.00 88.06 168 ALA A O 1
ATOM 1365 N N . ARG A 1 169 ? -4.152 6.831 47.008 1.00 90.62 169 ARG A N 1
ATOM 1366 C CA . ARG A 1 169 ? -3.807 5.408 46.862 1.00 90.62 169 ARG A CA 1
ATOM 1367 C C . ARG A 1 169 ? -4.865 4.635 46.072 1.00 90.62 169 ARG A C 1
ATOM 1369 O O . ARG A 1 169 ? -4.497 3.804 45.241 1.00 90.62 169 ARG A O 1
ATOM 1376 N N . GLU A 1 170 ? -6.146 4.885 46.323 1.00 91.62 170 GLU A N 1
ATOM 1377 C CA . GLU A 1 170 ? -7.246 4.272 45.572 1.00 91.62 170 GLU A CA 1
ATOM 1378 C C . GLU A 1 170 ? -7.212 4.679 44.100 1.00 91.62 170 GLU A C 1
ATOM 1380 O O . GLU A 1 170 ? -7.288 3.814 43.225 1.00 91.62 170 GLU A O 1
ATOM 1385 N N . GLU A 1 171 ? -6.994 5.965 43.820 1.00 92.81 171 GLU A N 1
ATOM 1386 C CA . GLU A 1 171 ? -6.904 6.480 42.455 1.00 92.81 171 GLU A CA 1
ATOM 1387 C C . GLU A 1 171 ? -5.679 5.928 41.713 1.00 92.81 171 GLU A C 1
ATOM 1389 O O . GLU A 1 171 ? -5.795 5.483 40.570 1.00 92.81 171 GLU A O 1
ATOM 1394 N N . ILE A 1 172 ? -4.519 5.843 42.377 1.00 90.94 172 ILE A N 1
ATOM 1395 C CA . ILE A 1 172 ? -3.333 5.167 41.826 1.00 90.94 172 ILE A CA 1
ATOM 1396 C C . ILE A 1 172 ? -3.652 3.703 41.502 1.00 90.94 172 ILE A C 1
ATOM 1398 O O . ILE A 1 172 ? -3.307 3.234 40.418 1.00 90.94 172 ILE A O 1
ATOM 1402 N N . SER A 1 173 ? -4.333 2.976 42.394 1.00 93.25 173 SER A N 1
ATOM 1403 C CA . SER A 1 173 ? -4.708 1.577 42.145 1.00 93.25 173 SER A CA 1
ATOM 1404 C C . SER A 1 173 ? -5.687 1.442 40.975 1.00 93.25 173 SER A C 1
ATOM 1406 O O . SER A 1 173 ? -5.528 0.553 40.134 1.00 93.25 173 SER A O 1
ATOM 1408 N N . ARG A 1 174 ? -6.676 2.339 40.879 1.00 96.25 174 ARG A N 1
ATOM 1409 C CA . ARG A 1 174 ? -7.632 2.402 39.766 1.00 96.25 174 ARG A CA 1
ATOM 1410 C C . ARG A 1 174 ? -6.912 2.635 38.437 1.00 96.25 174 ARG A C 1
ATOM 1412 O O . ARG A 1 174 ? -7.159 1.901 37.479 1.00 96.25 174 ARG A O 1
ATOM 1419 N N . LEU A 1 175 ? -5.989 3.597 38.394 1.00 93.94 175 LEU A N 1
ATOM 1420 C CA . LEU A 1 175 ? -5.178 3.897 37.213 1.00 93.94 175 LEU A CA 1
ATOM 1421 C C . LEU A 1 175 ? -4.248 2.736 36.847 1.00 93.94 175 LEU A C 1
ATOM 1423 O O . LEU A 1 175 ? -4.165 2.383 35.676 1.00 93.94 175 LEU A O 1
ATOM 1427 N N . GLN A 1 176 ? -3.606 2.087 37.820 1.00 94.00 176 GLN A N 1
ATOM 1428 C CA . GLN A 1 176 ? -2.766 0.908 37.575 1.00 94.00 176 GLN A CA 1
ATOM 1429 C C . GLN A 1 176 ? -3.559 -0.247 36.948 1.00 94.00 176 GLN A C 1
ATOM 1431 O O . GLN A 1 176 ? -3.091 -0.853 35.983 1.00 94.00 176 GLN A O 1
ATOM 1436 N N . LYS A 1 177 ? -4.776 -0.521 37.441 1.00 95.00 177 LYS A N 1
ATOM 1437 C CA . LYS A 1 177 ? -5.673 -1.528 36.846 1.00 95.00 177 LYS A CA 1
ATOM 1438 C C . LYS A 1 177 ? -6.063 -1.159 35.413 1.00 95.00 177 LYS A C 1
ATOM 1440 O O . LYS A 1 177 ? -5.998 -2.015 34.536 1.00 95.00 177 LYS A O 1
ATOM 1445 N N . ALA A 1 178 ? -6.414 0.103 35.160 1.00 93.56 178 ALA A N 1
ATOM 1446 C CA . ALA A 1 178 ? -6.751 0.578 33.817 1.00 93.56 178 ALA A CA 1
ATOM 1447 C C . ALA A 1 178 ? -5.557 0.481 32.848 1.00 93.56 178 ALA A C 1
ATOM 1449 O O . ALA A 1 178 ? -5.718 0.002 31.729 1.00 93.56 178 ALA A O 1
ATOM 1450 N N . ILE A 1 179 ? -4.348 0.853 33.290 1.00 91.38 179 ILE A N 1
ATOM 1451 C CA . ILE A 1 179 ? -3.114 0.724 32.500 1.00 91.38 179 ILE A CA 1
ATOM 1452 C C . ILE A 1 179 ? -2.874 -0.735 32.105 1.00 91.38 179 ILE A C 1
ATOM 1454 O O . ILE A 1 179 ? -2.539 -0.996 30.953 1.00 91.38 179 ILE A O 1
ATOM 1458 N N . LEU A 1 180 ? -3.070 -1.686 33.024 1.00 94.00 180 LEU A N 1
ATOM 1459 C CA . LEU A 1 180 ? -2.881 -3.109 32.735 1.00 94.00 180 LEU A CA 1
ATOM 1460 C C . LEU A 1 180 ? -3.878 -3.630 31.685 1.00 94.00 180 LEU A C 1
ATOM 1462 O O . LEU A 1 180 ? -3.484 -4.360 30.773 1.00 94.00 180 LEU A O 1
ATOM 1466 N N . VAL A 1 181 ? -5.151 -3.226 31.774 1.00 95.00 181 VAL A N 1
ATOM 1467 C CA . VAL A 1 181 ? -6.169 -3.560 30.759 1.00 95.00 181 VAL A CA 1
ATOM 1468 C C . VAL A 1 181 ? -5.761 -2.996 29.396 1.00 95.00 181 VAL A C 1
ATOM 1470 O O . VAL A 1 181 ? -5.672 -3.745 28.426 1.00 95.00 181 VAL A O 1
ATOM 1473 N N . MET A 1 182 ? -5.394 -1.713 29.335 1.00 95.75 182 MET A N 1
ATOM 1474 C CA . MET A 1 182 ? -4.971 -1.073 28.084 1.00 95.75 182 MET A CA 1
ATOM 1475 C C . MET A 1 182 ? -3.689 -1.683 27.500 1.00 95.75 182 MET A C 1
ATOM 1477 O O . MET A 1 182 ? -3.549 -1.780 26.284 1.00 95.75 182 MET A O 1
ATOM 1481 N N . GLN A 1 183 ? -2.740 -2.112 28.337 1.00 91.50 183 GLN A N 1
ATOM 1482 C CA . GLN A 1 183 ? -1.551 -2.837 27.880 1.00 91.50 183 GLN A CA 1
ATOM 1483 C C . GLN A 1 183 ? -1.920 -4.183 27.254 1.00 91.50 183 GLN A C 1
ATOM 1485 O O . GLN A 1 183 ? -1.356 -4.547 26.226 1.00 91.50 183 GLN A O 1
ATOM 1490 N N . THR A 1 184 ? -2.887 -4.891 27.835 1.00 90.56 184 THR A N 1
ATOM 1491 C CA . THR A 1 184 ? -3.366 -6.171 27.299 1.00 90.56 184 THR A CA 1
ATOM 1492 C C . THR A 1 184 ? -4.024 -5.982 25.930 1.00 90.56 184 THR A C 1
ATOM 1494 O O . THR A 1 184 ? -3.696 -6.699 24.986 1.00 90.56 184 THR A O 1
ATOM 1497 N N . GLU A 1 185 ? -4.883 -4.971 25.783 1.00 92.62 185 GLU A N 1
ATOM 1498 C CA . GLU A 1 185 ? -5.494 -4.615 24.494 1.00 92.62 185 GLU A CA 1
ATOM 1499 C C . GLU A 1 185 ? -4.446 -4.191 23.459 1.00 92.62 185 GLU A C 1
ATOM 1501 O O . GLU A 1 185 ? -4.492 -4.623 22.307 1.00 92.62 185 GLU A O 1
ATOM 1506 N N . LYS A 1 186 ? -3.452 -3.394 23.871 1.00 89.56 186 LYS A N 1
ATOM 1507 C CA . LYS A 1 186 ? -2.340 -2.976 23.009 1.00 89.56 186 LYS A CA 1
ATOM 1508 C C . LYS A 1 186 ? -1.573 -4.178 22.450 1.00 89.56 186 LYS A C 1
ATOM 1510 O O . LYS A 1 186 ? -1.281 -4.195 21.254 1.00 89.56 186 LYS A O 1
ATOM 1515 N N . GLU A 1 187 ? -1.220 -5.157 23.283 1.00 91.56 187 GLU A N 1
ATOM 1516 C CA . GLU A 1 187 ? -0.491 -6.344 22.816 1.00 91.56 187 GLU A CA 1
ATOM 1517 C C . GLU A 1 187 ? -1.377 -7.259 21.948 1.00 91.56 187 GLU A C 1
ATOM 1519 O O . GLU A 1 187 ? -0.888 -7.806 20.959 1.00 91.56 187 GLU A O 1
ATOM 1524 N N . PHE A 1 188 ? -2.686 -7.351 22.220 1.00 92.75 188 PHE A N 1
ATOM 1525 C CA . PHE A 1 188 ? -3.634 -8.055 21.343 1.00 92.75 188 PHE A CA 1
ATOM 1526 C C . PHE A 1 188 ? -3.697 -7.427 19.942 1.00 92.75 188 PHE A C 1
ATOM 1528 O O . PHE A 1 188 ? -3.571 -8.122 18.932 1.00 92.75 188 PHE A O 1
ATOM 1535 N N . ILE A 1 189 ? -3.815 -6.098 19.871 1.00 92.31 189 ILE A N 1
ATOM 1536 C CA . ILE A 1 189 ? -3.803 -5.356 18.605 1.00 92.31 189 ILE A CA 1
ATOM 1537 C C . ILE A 1 189 ? -2.476 -5.581 17.870 1.00 92.31 189 ILE A C 1
ATOM 1539 O O . ILE A 1 189 ? -2.477 -5.888 16.679 1.00 92.31 189 ILE A O 1
ATOM 1543 N N . LYS A 1 190 ? -1.342 -5.479 18.575 1.00 90.88 190 LYS A N 1
ATOM 1544 C CA . LYS A 1 190 ? -0.010 -5.708 17.999 1.00 90.88 190 LYS A CA 1
ATOM 1545 C C . LYS A 1 190 ? 0.114 -7.107 17.383 1.00 90.88 190 LYS A C 1
ATOM 1547 O O . LYS A 1 190 ? 0.540 -7.215 16.237 1.00 90.88 190 LYS A O 1
ATOM 1552 N N . SER A 1 191 ? -0.322 -8.147 18.094 1.00 91.56 191 SER A N 1
ATOM 1553 C CA . SER A 1 191 ? -0.307 -9.527 17.590 1.00 91.56 191 SER A CA 1
ATOM 1554 C C . SER A 1 191 ? -1.188 -9.706 16.344 1.00 91.56 191 SER A C 1
ATOM 1556 O O . SER A 1 191 ? -0.779 -10.373 15.393 1.00 91.56 191 SER A O 1
ATOM 1558 N N . SER A 1 192 ? -2.356 -9.052 16.289 1.00 92.81 192 SER A N 1
ATOM 1559 C CA . SER A 1 192 ? -3.210 -9.059 15.092 1.00 92.81 192 SER A CA 1
ATOM 1560 C C . SER A 1 192 ? -2.523 -8.420 13.879 1.00 92.81 192 SER A C 1
ATOM 1562 O O . SER A 1 192 ? -2.654 -8.937 12.769 1.00 92.81 192 SER A O 1
ATOM 1564 N N . TYR A 1 193 ? -1.788 -7.318 14.065 1.00 94.25 193 TYR A N 1
ATOM 1565 C CA . TYR A 1 193 ? -1.021 -6.689 12.982 1.00 94.25 193 TYR A CA 1
ATOM 1566 C C . TYR A 1 193 ? 0.151 -7.558 12.527 1.00 94.25 193 TYR A C 1
ATOM 1568 O O . TYR A 1 193 ? 0.349 -7.721 11.327 1.00 94.25 193 TYR A O 1
ATOM 1576 N N . GLU A 1 194 ? 0.899 -8.153 13.458 1.00 92.56 194 GLU A N 1
ATOM 1577 C CA . GLU A 1 194 ? 1.990 -9.083 13.137 1.00 92.56 194 GLU A CA 1
ATOM 1578 C C . GLU A 1 194 ? 1.473 -10.288 12.332 1.00 92.56 194 GLU A C 1
ATOM 1580 O O . GLU A 1 194 ? 2.072 -10.655 11.321 1.00 92.56 194 GLU A O 1
ATOM 1585 N N . SER A 1 195 ? 0.315 -10.845 12.707 1.00 94.75 195 SER A N 1
ATOM 1586 C CA . SER A 1 195 ? -0.344 -11.913 11.944 1.00 94.75 195 SER A CA 1
ATOM 1587 C C . SER A 1 195 ? -0.777 -11.457 10.545 1.00 94.75 195 SER A C 1
ATOM 1589 O O . SER A 1 195 ? -0.604 -12.201 9.580 1.00 94.75 195 SER A O 1
ATOM 1591 N N . GLY A 1 196 ? -1.313 -10.239 10.410 1.00 94.81 196 GLY A N 1
ATOM 1592 C CA . GLY A 1 196 ? -1.673 -9.665 9.110 1.00 94.81 196 GLY A CA 1
ATOM 1593 C C . GLY A 1 196 ? -0.462 -9.464 8.194 1.00 94.81 196 GLY A C 1
ATOM 1594 O O . GLY A 1 196 ? -0.521 -9.807 7.016 1.00 94.81 196 GLY A O 1
ATOM 1595 N N . ILE A 1 197 ? 0.653 -8.980 8.747 1.00 94.75 197 ILE A N 1
ATOM 1596 C CA . ILE A 1 197 ? 1.917 -8.798 8.018 1.00 94.75 197 ILE A CA 1
ATOM 1597 C C . ILE A 1 197 ? 2.484 -10.145 7.560 1.00 94.75 197 ILE A C 1
ATOM 1599 O O . ILE A 1 197 ? 2.954 -10.245 6.431 1.00 94.75 197 ILE A O 1
ATOM 1603 N N . ALA A 1 198 ? 2.430 -11.183 8.400 1.00 94.94 198 ALA A N 1
ATOM 1604 C CA . ALA A 1 198 ? 2.883 -12.519 8.016 1.00 94.94 198 ALA A CA 1
ATOM 1605 C C . ALA A 1 198 ? 2.102 -13.055 6.804 1.00 94.94 198 ALA A C 1
ATOM 1607 O O . ALA A 1 198 ? 2.712 -13.430 5.808 1.00 94.94 198 ALA A O 1
ATOM 1608 N N . LYS A 1 199 ? 0.763 -12.970 6.835 1.00 96.31 199 LYS A N 1
ATOM 1609 C CA . LYS A 1 199 ? -0.093 -13.379 5.707 1.00 96.31 199 LYS A CA 1
ATOM 1610 C C . LYS A 1 199 ? 0.206 -12.605 4.422 1.00 96.31 199 LYS A C 1
ATOM 1612 O O . LYS A 1 199 ? 0.171 -13.186 3.346 1.00 96.31 199 LYS A O 1
ATOM 1617 N N . TYR A 1 200 ? 0.490 -11.305 4.530 1.00 93.94 200 TYR A N 1
ATOM 1618 C CA . TYR A 1 200 ? 0.903 -10.494 3.384 1.00 93.94 200 TYR A CA 1
ATOM 1619 C C . TYR A 1 200 ? 2.191 -11.038 2.752 1.00 93.94 200 TYR A C 1
ATOM 1621 O O . TYR A 1 200 ? 2.245 -11.210 1.540 1.00 93.94 200 TYR A O 1
ATOM 1629 N N . TRP A 1 201 ? 3.202 -11.361 3.562 1.00 95.12 201 TRP A N 1
ATOM 1630 C CA . TRP A 1 201 ? 4.454 -11.923 3.051 1.00 95.12 201 TRP A CA 1
ATOM 1631 C C . TRP A 1 201 ? 4.293 -13.318 2.447 1.00 95.12 201 TRP A C 1
ATOM 1633 O O . TRP A 1 201 ? 4.968 -13.621 1.466 1.00 95.12 201 TRP A O 1
ATOM 1643 N N . ASP A 1 202 ? 3.409 -14.148 3.001 1.00 97.44 202 ASP A N 1
ATOM 1644 C CA . ASP A 1 202 ? 3.100 -15.462 2.431 1.00 97.44 202 ASP A CA 1
ATOM 1645 C C . ASP A 1 202 ? 2.478 -15.321 1.031 1.00 97.44 202 ASP A C 1
ATOM 1647 O O . ASP A 1 202 ? 2.927 -15.981 0.095 1.00 97.44 202 ASP A O 1
ATOM 1651 N N . LEU A 1 203 ? 1.518 -14.400 0.867 1.00 96.00 203 LEU A N 1
ATOM 1652 C CA . LEU A 1 203 ? 0.917 -14.082 -0.435 1.00 96.00 203 LEU A CA 1
ATOM 1653 C C . LEU A 1 203 ? 1.939 -13.497 -1.416 1.00 96.00 203 LEU A C 1
ATOM 1655 O O . LEU A 1 203 ? 1.986 -13.903 -2.571 1.00 96.00 203 LEU A O 1
ATOM 1659 N N . GLU A 1 204 ? 2.780 -12.567 -0.964 1.00 93.75 204 GLU A N 1
ATOM 1660 C CA . GLU A 1 204 ? 3.840 -11.968 -1.782 1.00 93.75 204 GLU A CA 1
ATOM 1661 C C . GLU A 1 204 ? 4.817 -13.039 -2.288 1.00 93.75 204 GLU A C 1
ATOM 1663 O O . GLU A 1 204 ? 5.225 -13.023 -3.448 1.00 93.75 204 GLU A O 1
ATOM 1668 N N . LYS A 1 205 ? 5.178 -14.004 -1.437 1.00 95.75 205 LYS A N 1
ATOM 1669 C CA . LYS A 1 205 ? 6.023 -15.128 -1.837 1.00 95.75 205 LYS A CA 1
ATOM 1670 C C . LYS A 1 205 ? 5.337 -15.993 -2.897 1.00 95.75 205 LYS A C 1
ATOM 1672 O O . LYS A 1 205 ? 5.960 -16.289 -3.908 1.00 95.75 205 LYS A O 1
ATOM 1677 N N . GLU A 1 206 ? 4.074 -16.359 -2.691 1.00 97.69 206 GLU A N 1
ATOM 1678 C CA . GLU A 1 206 ? 3.308 -17.153 -3.659 1.00 97.69 206 GLU A CA 1
ATOM 1679 C C . GLU A 1 206 ? 3.194 -16.437 -5.015 1.00 97.69 206 GLU A C 1
ATOM 1681 O O . GLU A 1 206 ? 3.405 -17.051 -6.059 1.00 97.69 206 GLU A O 1
ATOM 1686 N N . ILE A 1 207 ? 2.945 -15.122 -5.011 1.00 94.62 207 ILE A N 1
ATOM 1687 C CA . ILE A 1 207 ? 2.916 -14.294 -6.224 1.00 94.62 207 ILE A CA 1
ATOM 1688 C C . ILE A 1 207 ? 4.274 -14.308 -6.928 1.00 94.62 207 ILE A C 1
ATOM 1690 O O . ILE A 1 207 ? 4.314 -14.523 -8.137 1.00 94.62 207 ILE A O 1
ATOM 1694 N N . ASN A 1 208 ? 5.376 -14.120 -6.199 1.00 95.06 208 ASN A N 1
ATOM 1695 C CA . ASN A 1 208 ? 6.718 -14.151 -6.783 1.00 95.06 208 ASN A CA 1
ATOM 1696 C C . ASN A 1 208 ? 7.055 -15.529 -7.374 1.00 95.06 208 ASN A C 1
ATOM 1698 O O . ASN A 1 208 ? 7.563 -15.599 -8.492 1.00 95.06 208 ASN A O 1
ATOM 1702 N N . ASP A 1 209 ? 6.715 -16.617 -6.678 1.00 96.88 209 ASP A N 1
ATOM 1703 C CA . ASP A 1 209 ? 6.925 -17.987 -7.159 1.00 96.88 209 ASP A CA 1
ATOM 1704 C C . ASP A 1 209 ? 6.099 -18.262 -8.439 1.00 96.88 209 ASP A C 1
ATOM 1706 O O . ASP A 1 209 ? 6.570 -18.935 -9.362 1.00 96.88 209 ASP A O 1
ATOM 1710 N N . MET A 1 210 ? 4.871 -17.734 -8.533 1.00 95.19 210 MET A N 1
ATOM 1711 C CA . MET A 1 210 ? 4.040 -17.818 -9.744 1.00 95.19 210 MET A CA 1
ATOM 1712 C C . MET A 1 210 ? 4.566 -16.932 -10.880 1.00 95.19 210 MET A C 1
ATOM 1714 O O . MET A 1 210 ? 4.550 -17.350 -12.037 1.00 95.19 210 MET A O 1
ATOM 1718 N N . GLN A 1 211 ? 5.055 -15.729 -10.575 1.00 92.38 211 GLN A N 1
ATOM 1719 C CA . GLN A 1 211 ? 5.661 -14.829 -11.559 1.00 92.38 211 GLN A CA 1
ATOM 1720 C C . GLN A 1 211 ? 6.955 -15.413 -12.130 1.00 92.38 211 GLN A C 1
ATOM 1722 O O . GLN A 1 211 ? 7.159 -15.352 -13.339 1.00 92.38 211 GLN A O 1
ATOM 1727 N N . GLU A 1 212 ? 7.796 -16.039 -11.303 1.00 92.81 212 GLU A N 1
ATOM 1728 C CA . GLU A 1 212 ? 8.995 -16.739 -11.771 1.00 92.81 212 GLU A CA 1
ATOM 1729 C C . GLU A 1 212 ? 8.626 -17.887 -12.719 1.00 92.81 212 GLU A C 1
ATOM 1731 O O . GLU A 1 212 ? 9.240 -18.035 -13.778 1.00 92.81 212 GLU A O 1
ATOM 1736 N N . GLN A 1 213 ? 7.583 -18.658 -12.393 1.00 93.56 213 GLN A N 1
ATOM 1737 C CA . GLN A 1 213 ? 7.059 -19.692 -13.288 1.00 93.56 213 GLN A CA 1
ATOM 1738 C C . GLN A 1 213 ? 6.541 -19.103 -14.605 1.00 93.56 213 GLN A C 1
ATOM 1740 O O . GLN A 1 213 ? 6.855 -19.643 -15.667 1.00 93.56 213 GLN A O 1
ATOM 1745 N N . ALA A 1 214 ? 5.792 -17.999 -14.556 1.00 88.12 214 ALA A N 1
ATOM 1746 C CA . ALA A 1 214 ? 5.281 -17.319 -15.742 1.00 88.12 214 ALA A CA 1
ATOM 1747 C C . ALA A 1 214 ? 6.421 -16.816 -16.642 1.00 88.12 214 ALA A C 1
ATOM 1749 O O . ALA A 1 214 ? 6.422 -17.126 -17.832 1.00 88.12 214 ALA A O 1
ATOM 1750 N N . CYS A 1 215 ? 7.432 -16.145 -16.077 1.00 88.38 215 CYS A N 1
ATOM 1751 C CA . CYS A 1 215 ? 8.638 -15.728 -16.799 1.00 88.38 215 CYS A CA 1
ATOM 1752 C C . CYS A 1 215 ? 9.366 -16.922 -17.416 1.00 88.38 215 CYS A C 1
ATOM 1754 O O . CYS A 1 215 ? 9.717 -16.902 -18.588 1.00 88.38 215 CYS A O 1
ATOM 1756 N N . HIS A 1 216 ? 9.542 -18.002 -16.659 1.00 89.56 216 HIS A N 1
ATOM 1757 C CA . HIS A 1 216 ? 10.179 -19.212 -17.161 1.00 89.56 216 HIS A CA 1
ATOM 1758 C C . HIS A 1 216 ? 9.410 -19.848 -18.334 1.00 89.56 216 HIS A C 1
ATOM 1760 O O . HIS A 1 216 ? 10.034 -20.399 -19.240 1.00 89.56 216 HIS A O 1
ATOM 1766 N N . PHE A 1 217 ? 8.074 -19.806 -18.340 1.00 90.38 217 PHE A N 1
ATOM 1767 C CA . PHE A 1 217 ? 7.276 -20.264 -19.482 1.00 90.38 217 PHE A CA 1
ATOM 1768 C C . PHE A 1 217 ? 7.352 -19.296 -20.666 1.00 90.38 217 PHE A C 1
ATOM 1770 O O . PHE A 1 217 ? 7.551 -19.749 -21.791 1.00 90.38 217 PHE A O 1
ATOM 1777 N N . GLN A 1 218 ? 7.266 -17.993 -20.412 1.00 87.75 218 GLN A N 1
ATOM 1778 C CA . GLN A 1 218 ? 7.405 -16.946 -21.423 1.00 87.75 218 GLN A CA 1
ATOM 1779 C C . GLN A 1 218 ? 8.761 -17.029 -22.138 1.00 87.75 218 GLN A C 1
ATOM 1781 O O . GLN A 1 218 ? 8.797 -17.048 -23.363 1.00 87.75 218 GLN A O 1
ATOM 1786 N N . ASP A 1 219 ? 9.852 -17.206 -21.389 1.00 86.69 219 ASP A N 1
ATOM 1787 C CA . ASP A 1 219 ? 11.209 -17.370 -21.926 1.00 86.69 219 ASP A CA 1
ATOM 1788 C C . ASP A 1 219 ? 11.386 -18.687 -22.700 1.00 86.69 219 ASP A C 1
ATOM 1790 O O . ASP A 1 219 ? 12.164 -18.765 -23.646 1.00 86.69 219 ASP A O 1
ATOM 1794 N N . LYS A 1 220 ? 10.705 -19.763 -22.286 1.00 90.31 220 LYS A N 1
ATOM 1795 C CA . LYS A 1 220 ? 10.816 -21.079 -22.938 1.00 90.31 220 LYS A CA 1
ATOM 1796 C C . LYS A 1 220 ? 10.037 -21.186 -24.240 1.00 90.31 220 LYS A C 1
ATOM 1798 O O . LYS A 1 220 ? 10.415 -21.993 -25.088 1.00 90.31 220 LYS A O 1
ATOM 1803 N N . PHE A 1 221 ? 8.928 -20.465 -24.347 1.00 88.31 221 PHE A N 1
ATOM 1804 C CA . PHE A 1 221 ? 8.016 -20.546 -25.485 1.00 88.31 221 PHE A CA 1
ATOM 1805 C C . PHE A 1 221 ? 8.038 -19.290 -26.363 1.00 88.31 221 PHE A C 1
ATOM 1807 O O . PHE A 1 221 ? 7.324 -19.269 -27.359 1.00 88.31 221 PHE A O 1
ATOM 1814 N N . ASP A 1 222 ? 8.839 -18.274 -26.012 1.00 80.56 222 ASP A N 1
ATOM 1815 C CA . ASP A 1 222 ? 8.841 -16.943 -26.640 1.00 80.56 222 ASP A CA 1
ATOM 1816 C C . ASP A 1 222 ? 7.423 -16.335 -26.744 1.00 80.56 222 ASP A C 1
ATOM 1818 O O . ASP A 1 222 ? 7.122 -15.540 -27.635 1.00 80.56 222 ASP A O 1
ATOM 1822 N N . GLU A 1 223 ? 6.532 -16.722 -25.825 1.00 81.31 223 GLU A N 1
ATOM 1823 C CA . GLU A 1 223 ? 5.106 -16.397 -25.850 1.00 81.31 223 GLU A CA 1
ATOM 1824 C C . GLU A 1 223 ? 4.786 -15.390 -24.748 1.00 81.31 223 GLU A C 1
ATOM 1826 O O . GLU A 1 223 ? 5.026 -15.640 -23.565 1.00 81.31 223 GLU A O 1
ATOM 1831 N N . SER A 1 224 ? 4.221 -14.243 -25.126 1.00 78.38 224 SER A N 1
ATOM 1832 C CA . SER A 1 224 ? 3.893 -13.167 -24.194 1.00 78.38 224 SER A CA 1
ATOM 1833 C C . SER A 1 224 ? 2.399 -13.113 -23.925 1.00 78.38 224 SER A C 1
ATOM 1835 O O . SER A 1 224 ? 1.675 -12.332 -24.540 1.00 78.38 224 SER A O 1
ATOM 1837 N N . ALA A 1 225 ? 1.951 -13.893 -22.945 1.00 79.00 225 ALA A N 1
ATOM 1838 C CA . ALA A 1 225 ? 0.599 -13.779 -22.416 1.00 79.00 225 ALA A CA 1
ATOM 1839 C C . ALA A 1 225 ? 0.496 -12.547 -21.501 1.00 79.00 225 ALA A C 1
ATOM 1841 O O . ALA A 1 225 ? 1.035 -12.530 -20.393 1.00 79.00 225 ALA A O 1
ATOM 1842 N N . VAL A 1 226 ? -0.194 -11.510 -21.972 1.00 82.56 226 VAL A N 1
ATOM 1843 C CA . VAL A 1 226 ? -0.575 -10.343 -21.167 1.00 82.56 226 VAL A CA 1
ATOM 1844 C C . VAL A 1 226 ? -2.070 -10.440 -20.901 1.00 82.56 226 VAL A C 1
ATOM 1846 O O . VAL A 1 226 ? -2.842 -10.666 -21.827 1.00 82.56 226 VAL A O 1
ATOM 1849 N N . ILE A 1 227 ? -2.469 -10.283 -19.641 1.00 83.31 227 ILE A N 1
ATOM 1850 C CA . ILE A 1 227 ? -3.885 -10.201 -19.276 1.00 83.31 227 ILE A CA 1
ATOM 1851 C C . ILE A 1 227 ? -4.406 -8.846 -19.754 1.00 83.31 227 ILE A C 1
ATOM 1853 O O . ILE A 1 227 ? -3.812 -7.814 -19.437 1.00 83.31 227 ILE A O 1
ATOM 1857 N N . GLU A 1 228 ? -5.502 -8.843 -20.508 1.00 87.31 228 GLU A N 1
ATOM 1858 C CA . GLU A 1 228 ? -6.156 -7.604 -20.926 1.00 87.31 228 GLU A CA 1
ATOM 1859 C C . GLU A 1 228 ? -6.712 -6.857 -19.702 1.00 87.31 228 GLU A C 1
ATOM 1861 O O . GLU A 1 228 ? -7.242 -7.463 -18.769 1.00 87.31 228 GLU A O 1
ATOM 1866 N N . ASP A 1 229 ? -6.622 -5.524 -19.698 1.00 89.56 229 ASP A N 1
ATOM 1867 C CA . ASP A 1 229 ? -7.013 -4.701 -18.543 1.00 89.56 229 ASP A CA 1
ATOM 1868 C C . ASP A 1 229 ? -8.469 -4.938 -18.096 1.00 89.56 229 ASP A C 1
ATOM 1870 O O . ASP A 1 229 ? -8.781 -4.868 -16.901 1.00 89.56 229 ASP A O 1
ATOM 1874 N N . ASP A 1 230 ? -9.368 -5.235 -19.039 1.00 89.12 230 ASP A N 1
ATOM 1875 C CA . ASP A 1 230 ? -10.775 -5.518 -18.750 1.00 89.12 230 ASP A CA 1
ATOM 1876 C C . ASP A 1 230 ? -10.968 -6.886 -18.080 1.00 89.12 230 ASP A C 1
ATOM 1878 O O . ASP A 1 230 ? -11.759 -6.999 -17.138 1.00 89.12 230 ASP A O 1
ATOM 1882 N N . GLU A 1 231 ? -10.194 -7.900 -18.479 1.00 91.75 231 GLU A N 1
ATOM 1883 C CA . GLU A 1 231 ? -10.178 -9.208 -17.817 1.00 91.75 231 GLU A CA 1
ATOM 1884 C C . GLU A 1 231 ? -9.593 -9.093 -16.403 1.00 91.75 231 GLU A C 1
ATOM 1886 O O . GLU A 1 231 ? -10.196 -9.574 -15.439 1.00 91.75 231 GLU A O 1
ATOM 1891 N N . ALA A 1 232 ? -8.475 -8.377 -16.243 1.00 91.44 232 ALA A N 1
ATOM 1892 C CA . ALA A 1 232 ? -7.875 -8.127 -14.935 1.00 91.44 232 ALA A CA 1
ATOM 1893 C C . ALA A 1 232 ? -8.865 -7.425 -13.988 1.00 91.44 232 ALA A C 1
ATOM 1895 O O . ALA A 1 232 ? -9.020 -7.824 -12.828 1.00 91.44 232 ALA A O 1
ATOM 1896 N N . ARG A 1 233 ? -9.591 -6.409 -14.480 1.00 93.62 233 ARG A N 1
ATOM 1897 C CA . ARG A 1 233 ? -10.633 -5.715 -13.709 1.00 93.62 233 ARG A CA 1
ATOM 1898 C C . ARG A 1 233 ? -11.770 -6.658 -13.324 1.00 93.62 233 ARG A C 1
ATOM 1900 O O . ARG A 1 233 ? -12.165 -6.663 -12.157 1.00 93.62 233 ARG A O 1
ATOM 1907 N N . ALA A 1 234 ? -12.261 -7.467 -14.261 1.00 93.19 234 ALA A N 1
ATOM 1908 C CA . ALA A 1 234 ? -13.319 -8.439 -14.002 1.00 93.19 234 ALA A CA 1
ATOM 1909 C C . ALA A 1 234 ? -12.905 -9.463 -12.931 1.00 93.19 234 ALA A C 1
ATOM 1911 O O . ALA A 1 234 ? -13.673 -9.709 -11.999 1.00 93.19 234 ALA A O 1
ATOM 1912 N N . LEU A 1 235 ? -11.676 -9.990 -12.995 1.00 93.69 235 LEU A N 1
ATOM 1913 C CA . LEU A 1 235 ? -11.131 -10.925 -12.003 1.00 93.69 235 LEU A CA 1
ATOM 1914 C C . LEU A 1 235 ? -11.002 -10.289 -10.613 1.00 93.69 235 LEU A C 1
ATOM 1916 O O . LEU A 1 235 ? -11.387 -10.905 -9.612 1.00 93.69 235 LEU A O 1
ATOM 1920 N N . MET A 1 236 ? -10.513 -9.047 -10.532 1.00 93.50 236 MET A N 1
ATOM 1921 C CA . MET A 1 236 ? -10.430 -8.307 -9.268 1.00 93.50 236 MET A CA 1
ATOM 1922 C C . MET A 1 236 ? -11.820 -8.064 -8.665 1.00 93.50 236 MET A C 1
ATOM 1924 O O . MET A 1 236 ? -12.029 -8.325 -7.478 1.00 93.50 236 MET A O 1
ATOM 1928 N N . THR A 1 237 ? -12.788 -7.618 -9.474 1.00 93.75 237 THR A N 1
ATOM 1929 C CA . THR A 1 237 ? -14.173 -7.407 -9.025 1.00 93.75 237 THR A CA 1
ATOM 1930 C C . THR A 1 237 ? -14.820 -8.716 -8.573 1.00 93.75 237 THR A C 1
ATOM 1932 O O . THR A 1 237 ? -15.384 -8.761 -7.481 1.00 93.75 237 THR A O 1
ATOM 1935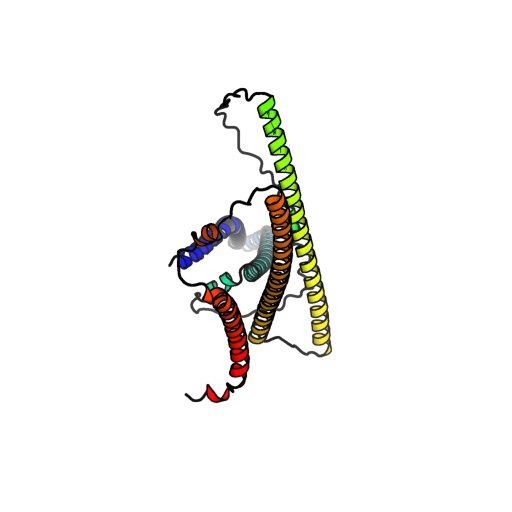 N N . ALA A 1 238 ? -14.693 -9.796 -9.348 1.00 95.38 238 ALA A N 1
ATOM 1936 C CA . ALA A 1 238 ? -15.245 -11.103 -8.995 1.00 95.38 238 ALA A CA 1
ATOM 1937 C C . ALA A 1 238 ? -14.646 -11.649 -7.687 1.00 95.38 238 ALA A C 1
ATOM 1939 O O . ALA A 1 238 ? -15.380 -12.131 -6.824 1.00 95.38 238 ALA A O 1
ATOM 1940 N N . THR A 1 239 ? -13.329 -11.515 -7.495 1.00 95.00 239 THR A N 1
ATOM 1941 C CA . THR A 1 239 ? -12.643 -11.956 -6.268 1.00 95.00 239 THR A CA 1
ATOM 1942 C C . THR A 1 239 ? -13.093 -11.151 -5.047 1.00 95.00 239 THR A C 1
ATOM 1944 O O . THR A 1 239 ? -13.362 -11.726 -3.989 1.00 95.00 239 THR A O 1
ATOM 1947 N N . ALA A 1 240 ? -13.230 -9.829 -5.187 1.00 94.88 240 ALA A N 1
ATOM 1948 C CA . ALA A 1 240 ? -13.729 -8.968 -4.119 1.00 94.88 240 ALA A CA 1
ATOM 1949 C C . ALA A 1 240 ? -15.183 -9.307 -3.745 1.00 94.88 240 ALA A C 1
ATOM 1951 O O . ALA A 1 240 ? -15.487 -9.473 -2.562 1.00 94.88 240 ALA A O 1
ATOM 1952 N N . LEU A 1 241 ? -16.062 -9.480 -4.740 1.00 96.44 241 LEU A N 1
ATOM 1953 C CA . LEU A 1 241 ? -17.464 -9.848 -4.524 1.00 96.44 241 LEU A CA 1
ATOM 1954 C C . LEU A 1 241 ? -17.600 -11.216 -3.851 1.00 96.44 241 LEU A C 1
ATOM 1956 O O . LEU A 1 241 ? -18.345 -11.332 -2.880 1.00 96.44 241 LEU A O 1
ATOM 1960 N N . LYS A 1 242 ? -16.825 -12.215 -4.289 1.00 96.69 242 LYS A N 1
ATOM 1961 C CA . LYS A 1 242 ? -16.793 -13.543 -3.663 1.00 96.69 242 LYS A CA 1
ATOM 1962 C C . LYS A 1 242 ? -16.366 -13.477 -2.193 1.00 96.69 242 LYS A C 1
ATOM 1964 O O . LYS A 1 242 ? -16.991 -14.090 -1.336 1.00 96.69 242 LYS A O 1
ATOM 1969 N N . SER A 1 243 ? -15.351 -12.675 -1.869 1.00 96.19 243 SER A N 1
ATOM 1970 C CA . SER A 1 243 ? -14.920 -12.464 -0.477 1.00 96.19 243 SER A CA 1
ATOM 1971 C C . SER A 1 243 ? -16.011 -11.810 0.390 1.00 96.19 243 SER A C 1
ATOM 1973 O O . SER A 1 243 ? -16.205 -12.175 1.560 1.00 96.19 243 SER A O 1
ATOM 1975 N N . CYS A 1 244 ? -16.763 -10.858 -0.175 1.00 95.19 244 CYS A N 1
ATOM 1976 C CA . CYS A 1 244 ? -17.925 -10.264 0.484 1.00 95.19 244 CYS A CA 1
ATOM 1977 C C . CYS A 1 244 ? -19.042 -11.293 0.703 1.00 95.19 244 CYS A C 1
ATOM 1979 O O . CYS A 1 244 ? -19.568 -11.378 1.814 1.00 95.19 244 CYS A O 1
ATOM 1981 N N . GLU A 1 245 ? -19.368 -12.087 -0.315 1.00 97.19 245 GLU A N 1
ATOM 1982 C CA . GLU A 1 245 ? -20.354 -13.169 -0.246 1.00 97.19 245 GLU A CA 1
ATOM 1983 C C . GLU A 1 245 ? -19.995 -14.183 0.848 1.00 97.19 245 GLU A C 1
ATOM 1985 O O . GLU A 1 245 ? -20.791 -14.398 1.764 1.00 97.19 245 GLU A O 1
ATOM 1990 N N . ASP A 1 246 ? -18.764 -14.703 0.846 1.00 97.25 246 ASP A N 1
ATOM 1991 C CA . ASP A 1 246 ? -18.268 -15.636 1.865 1.00 97.25 246 ASP A CA 1
ATOM 1992 C C . ASP A 1 246 ? -18.397 -15.043 3.278 1.00 97.25 246 ASP A C 1
ATOM 1994 O O . ASP A 1 246 ? -18.745 -15.726 4.246 1.00 97.25 246 ASP A O 1
ATOM 1998 N N . THR A 1 247 ? -18.136 -13.742 3.423 1.00 97.38 247 THR A N 1
ATOM 1999 C CA . THR A 1 247 ? -18.291 -13.043 4.703 1.00 97.38 247 THR A CA 1
ATOM 2000 C C . THR A 1 247 ? -19.753 -12.949 5.129 1.00 97.38 247 THR A C 1
ATOM 2002 O O . THR A 1 247 ? -20.047 -13.167 6.307 1.00 97.38 247 THR A O 1
ATOM 2005 N N . ILE A 1 248 ? -20.672 -12.674 4.202 1.00 97.31 248 ILE A N 1
ATOM 2006 C CA . ILE A 1 248 ? -22.114 -12.643 4.472 1.00 97.31 248 ILE A CA 1
ATOM 2007 C C . ILE A 1 248 ? -22.600 -14.028 4.902 1.00 97.31 248 ILE A C 1
ATOM 2009 O O . ILE A 1 248 ? -23.278 -14.127 5.926 1.00 97.31 248 ILE A O 1
ATOM 2013 N N . VAL A 1 249 ? -22.205 -15.088 4.194 1.00 97.50 249 VAL A N 1
ATOM 2014 C CA . VAL A 1 249 ? -22.570 -16.472 4.530 1.00 97.50 249 VAL A CA 1
ATOM 2015 C C . VAL A 1 249 ? -22.081 -16.832 5.934 1.00 97.50 249 VAL A C 1
ATOM 2017 O O . VAL A 1 249 ? -22.885 -17.239 6.776 1.00 97.50 249 VAL A O 1
ATOM 2020 N N . ARG A 1 250 ? -20.805 -16.569 6.257 1.00 97.62 250 ARG A N 1
ATOM 2021 C CA . ARG A 1 250 ? -20.264 -16.790 7.615 1.00 97.62 250 ARG A CA 1
ATOM 2022 C C . ARG A 1 250 ? -21.050 -16.040 8.693 1.00 97.62 250 ARG A C 1
ATOM 2024 O O . ARG A 1 250 ? -21.335 -16.592 9.756 1.00 97.62 250 ARG A O 1
ATOM 2031 N N . LEU A 1 251 ? -21.410 -14.780 8.441 1.00 97.75 251 LEU A N 1
ATOM 2032 C CA . LEU A 1 251 ? -22.191 -13.977 9.387 1.00 97.75 251 LEU A CA 1
ATOM 2033 C C . LEU A 1 251 ? -23.623 -14.509 9.549 1.00 97.75 251 LEU A C 1
ATOM 2035 O O . LEU A 1 251 ? -24.161 -14.510 10.660 1.00 97.75 251 LEU A O 1
ATOM 2039 N N . GLN A 1 252 ? -24.243 -14.995 8.473 1.00 96.62 252 GLN A N 1
ATOM 2040 C CA . GLN A 1 252 ? -25.557 -15.634 8.522 1.00 96.62 252 GLN A CA 1
ATOM 2041 C C . GL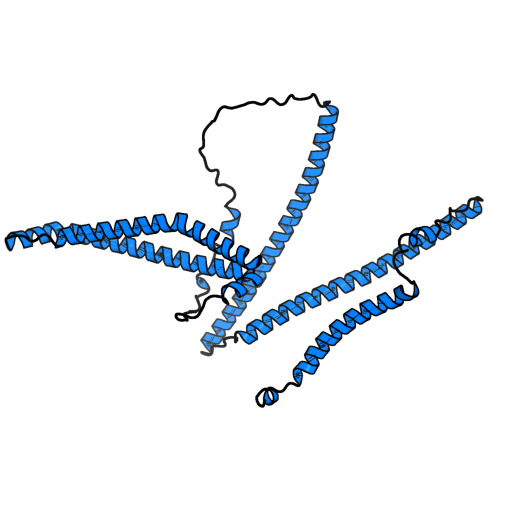N A 1 252 ? -25.518 -16.945 9.316 1.00 96.62 252 GLN A C 1
ATOM 2043 O O . GLN A 1 252 ? -26.390 -17.170 10.159 1.00 96.62 252 GLN A O 1
ATOM 2048 N N . GLU A 1 253 ? -24.498 -17.780 9.118 1.00 97.00 253 GLU A N 1
ATOM 2049 C CA . GLU A 1 253 ? -24.277 -18.999 9.904 1.00 97.00 253 GLU A CA 1
ATOM 2050 C C . GLU A 1 253 ? -24.084 -18.680 11.389 1.00 97.00 253 GLU A C 1
ATOM 2052 O O . GLU A 1 253 ? -24.738 -19.275 12.253 1.00 97.00 253 GLU A O 1
ATOM 2057 N N . GLN A 1 254 ? -23.263 -17.674 11.701 1.00 97.50 254 GLN A N 1
ATOM 2058 C CA . GLN A 1 254 ? -23.068 -17.205 13.070 1.00 97.50 254 GLN A CA 1
ATOM 2059 C C . GLN A 1 254 ? -24.385 -16.717 13.694 1.00 97.50 254 GLN A C 1
ATOM 2061 O O . GLN A 1 254 ? -24.664 -17.032 14.857 1.00 97.50 254 GLN A O 1
ATOM 2066 N N . ARG A 1 255 ? -25.217 -15.987 12.934 1.00 95.44 255 ARG A N 1
ATOM 2067 C CA . ARG A 1 255 ? -26.548 -15.536 13.373 1.00 95.44 255 ARG A CA 1
ATOM 2068 C C . ARG A 1 255 ? -27.473 -16.721 13.650 1.00 95.44 255 ARG A C 1
ATOM 2070 O O . ARG A 1 255 ? -28.085 -16.742 14.717 1.00 95.44 255 ARG A O 1
ATOM 2077 N N . LYS A 1 256 ? -27.548 -17.707 12.748 1.00 96.94 256 LYS A N 1
ATOM 2078 C CA . LYS A 1 256 ? -28.361 -18.928 12.916 1.00 96.94 256 LYS A CA 1
ATOM 2079 C C . LYS A 1 256 ? -27.934 -19.709 14.163 1.00 96.94 256 LYS A C 1
ATOM 2081 O O . LYS A 1 256 ? -28.768 -20.010 15.016 1.00 96.94 256 LYS A O 1
ATOM 2086 N N . ALA A 1 257 ? -26.631 -19.934 14.337 1.00 96.81 257 ALA A N 1
ATOM 2087 C CA . ALA A 1 257 ? -26.089 -20.617 15.510 1.00 96.81 257 ALA A CA 1
ATOM 2088 C C . ALA A 1 257 ? -26.346 -19.841 16.817 1.00 96.81 257 ALA A C 1
ATOM 2090 O O . ALA A 1 257 ? -26.652 -20.437 17.850 1.00 96.81 257 ALA A O 1
ATOM 2091 N N . SER A 1 258 ? -26.241 -18.508 16.792 1.00 96.19 258 SER A N 1
ATOM 2092 C CA . SER A 1 258 ? -26.538 -17.663 17.956 1.00 96.19 258 SER A CA 1
ATOM 2093 C C . SER A 1 258 ? -28.025 -17.677 18.315 1.00 96.19 258 SER A C 1
ATOM 2095 O O . SER A 1 258 ? -28.366 -17.823 19.488 1.00 96.19 258 SER A O 1
ATOM 2097 N N . ALA A 1 259 ? -28.911 -17.605 17.317 1.00 95.75 259 ALA A N 1
ATOM 2098 C CA . ALA A 1 259 ? -30.353 -17.712 17.513 1.00 95.75 259 ALA A CA 1
ATOM 2099 C C . ALA A 1 259 ? -30.730 -19.064 18.135 1.00 95.75 259 ALA A C 1
ATOM 2101 O O . ALA A 1 259 ? -31.468 -19.099 19.117 1.00 95.75 259 ALA A O 1
ATOM 2102 N N . GLN A 1 260 ? -30.149 -20.166 17.651 1.00 95.69 260 GLN A N 1
ATOM 2103 C CA . GLN A 1 260 ? -30.373 -21.495 18.224 1.00 95.69 260 GLN A CA 1
ATOM 2104 C C . GLN A 1 260 ? -29.907 -21.584 19.688 1.00 95.69 260 GLN A C 1
ATOM 2106 O O . GLN A 1 260 ? -30.613 -22.140 20.531 1.00 95.69 260 GLN A O 1
ATOM 2111 N N . ARG A 1 261 ? -28.749 -20.993 20.022 1.00 95.62 261 ARG A N 1
ATOM 2112 C CA . ARG A 1 261 ? -28.276 -20.909 21.415 1.00 95.62 261 ARG A CA 1
ATOM 2113 C C . ARG A 1 261 ? -29.212 -20.079 22.293 1.00 95.62 261 ARG A C 1
ATOM 2115 O O . ARG A 1 261 ? -29.503 -20.499 23.409 1.00 95.62 261 ARG A O 1
ATOM 2122 N N . ALA A 1 262 ? -29.695 -18.941 21.796 1.00 94.94 262 ALA A N 1
ATOM 2123 C CA . ALA A 1 262 ? -30.620 -18.075 22.523 1.00 94.94 262 ALA A CA 1
ATOM 2124 C C . ALA A 1 262 ? -31.971 -18.761 22.784 1.00 94.94 262 ALA A C 1
ATOM 2126 O O . ALA A 1 262 ? -32.497 -18.659 23.890 1.00 94.94 262 ALA A O 1
ATOM 2127 N N . VAL A 1 263 ? -32.499 -19.513 21.810 1.00 96.06 263 VAL A N 1
ATOM 2128 C CA . VAL A 1 263 ? -33.719 -20.321 21.980 1.00 96.06 263 VAL A CA 1
ATOM 2129 C C . VAL A 1 263 ? -33.518 -21.379 23.067 1.00 96.06 263 VAL A C 1
ATOM 2131 O O . VAL A 1 263 ? -34.330 -21.463 23.988 1.00 96.06 263 VAL A O 1
ATOM 2134 N N . GLY A 1 264 ? -32.412 -22.130 23.020 1.00 94.06 264 GLY A N 1
ATOM 2135 C CA . GLY A 1 264 ? -32.107 -23.137 24.041 1.00 94.06 264 GLY A CA 1
ATOM 2136 C C . GLY A 1 264 ? -31.918 -22.544 25.442 1.00 94.06 264 GLY A C 1
ATOM 2137 O O . GLY A 1 264 ? -32.359 -23.132 26.426 1.00 94.06 264 GLY A O 1
ATOM 2138 N N . GLU A 1 265 ? -31.301 -21.366 25.555 1.00 94.94 265 GLU A N 1
ATOM 2139 C CA . GLU A 1 265 ? -31.137 -20.683 26.844 1.00 94.94 265 GLU A CA 1
ATOM 2140 C C . GLU A 1 265 ? -32.459 -20.116 27.376 1.00 94.94 265 GLU A C 1
ATOM 2142 O O . GLU A 1 265 ? -32.768 -20.274 28.556 1.00 94.94 265 GLU A O 1
ATOM 2147 N N . SER A 1 266 ? -33.288 -19.535 26.506 1.00 93.69 266 SER A N 1
ATOM 2148 C CA . SER A 1 266 ? -34.635 -19.072 26.861 1.00 93.69 266 SER A CA 1
ATOM 2149 C C . SER A 1 266 ? -35.503 -20.215 27.397 1.00 93.69 266 SER A C 1
ATOM 2151 O O . SER A 1 266 ? -36.193 -20.060 28.409 1.00 93.69 266 SER A O 1
ATOM 2153 N N . GLU A 1 267 ? -35.414 -21.401 26.788 1.00 96.25 267 GLU A N 1
ATOM 2154 C CA . GLU A 1 267 ? -36.101 -22.593 27.280 1.00 96.25 267 GLU A CA 1
ATOM 2155 C C . GLU A 1 267 ? -35.603 -23.026 28.669 1.00 96.25 267 GLU A C 1
ATOM 2157 O O . GLU A 1 267 ? -36.422 -23.329 29.541 1.00 96.25 267 GLU A O 1
ATOM 2162 N N . ARG A 1 268 ? -34.288 -22.988 28.928 1.00 94.31 268 ARG A N 1
ATOM 2163 C CA . ARG A 1 268 ? -33.740 -23.265 30.271 1.00 94.31 268 ARG A CA 1
ATOM 2164 C C . ARG A 1 268 ? -34.258 -22.275 31.309 1.00 94.31 268 ARG A C 1
ATOM 2166 O O . ARG A 1 268 ? -34.690 -22.695 32.384 1.00 94.31 268 ARG A O 1
ATOM 2173 N N . VAL A 1 269 ? -34.258 -20.982 30.982 1.00 93.62 269 VAL A N 1
ATOM 2174 C CA . VAL A 1 269 ? -34.792 -19.926 31.854 1.00 93.62 269 VAL A CA 1
ATOM 2175 C C . VAL A 1 269 ? -36.281 -20.147 32.124 1.00 93.62 269 VAL A C 1
ATOM 2177 O O . VAL A 1 269 ? -36.709 -20.022 33.271 1.00 93.62 269 VAL A O 1
ATOM 2180 N N . ARG A 1 270 ? -37.069 -20.536 31.111 1.00 94.81 270 ARG A N 1
ATOM 2181 C CA . ARG A 1 270 ? -38.489 -20.889 31.275 1.00 94.81 270 ARG A CA 1
ATOM 2182 C C . ARG A 1 270 ? -38.669 -22.051 32.253 1.00 94.81 270 ARG A C 1
ATOM 2184 O O . ARG A 1 270 ? -39.391 -21.894 33.227 1.00 94.81 270 ARG A O 1
ATOM 2191 N N . VAL A 1 271 ? -37.951 -23.158 32.071 1.00 95.00 271 VAL A N 1
ATOM 2192 C CA . VAL A 1 271 ? -38.043 -24.323 32.973 1.00 95.00 271 VAL A CA 1
ATOM 2193 C C . VAL A 1 271 ? -37.653 -23.968 34.413 1.00 95.00 271 VAL A C 1
ATOM 2195 O O . VAL A 1 271 ? -38.265 -24.458 35.364 1.00 95.00 271 VAL A O 1
ATOM 2198 N N . LEU A 1 272 ? -36.629 -23.132 34.606 1.00 94.38 272 LEU A N 1
ATOM 2199 C CA . LEU A 1 272 ? -36.237 -22.662 35.938 1.00 94.38 272 LEU A CA 1
ATOM 2200 C C . LEU A 1 272 ? -37.307 -21.769 36.568 1.00 94.38 272 LEU A C 1
ATOM 2202 O O . LEU A 1 272 ? -37.604 -21.930 37.753 1.00 94.38 272 LEU A O 1
ATOM 2206 N N . ARG A 1 273 ? -37.901 -20.869 35.781 1.00 93.00 273 ARG A N 1
ATOM 2207 C CA . ARG A 1 273 ? -39.012 -20.018 36.211 1.00 93.00 273 ARG A CA 1
ATOM 2208 C C . ARG A 1 273 ? -40.221 -20.850 36.635 1.00 93.00 273 ARG A C 1
ATOM 2210 O O . ARG A 1 273 ? -40.705 -20.629 37.738 1.00 93.00 273 ARG A O 1
ATOM 2217 N N . ASP A 1 274 ? -40.620 -21.857 35.860 1.00 92.44 274 ASP A N 1
ATOM 2218 C CA . ASP A 1 274 ? -41.752 -22.734 36.198 1.00 92.44 274 ASP A CA 1
ATOM 2219 C C . ASP A 1 274 ? -41.484 -23.534 37.490 1.00 92.44 274 ASP A C 1
ATOM 2221 O O . ASP A 1 274 ? -42.353 -23.678 38.353 1.00 92.44 274 ASP A O 1
ATOM 2225 N N . LYS A 1 275 ? -40.247 -24.023 37.681 1.00 93.19 275 LYS A N 1
ATOM 2226 C CA . LYS A 1 275 ? -39.830 -24.689 38.931 1.00 93.19 275 LYS A CA 1
ATOM 2227 C C . LYS A 1 275 ? -39.876 -23.740 40.126 1.00 93.19 275 LYS A C 1
ATOM 2229 O O . LYS A 1 275 ? -40.310 -24.139 41.207 1.00 93.19 275 LYS A O 1
ATOM 2234 N N . PHE A 1 276 ? -39.411 -22.507 39.946 1.00 89.50 276 PHE A N 1
ATOM 2235 C CA . PHE A 1 276 ? -39.441 -21.484 40.985 1.00 89.50 276 PHE A CA 1
ATOM 2236 C C . PHE A 1 276 ? -40.885 -21.097 41.333 1.00 89.50 276 PHE A C 1
ATOM 2238 O O . PHE A 1 276 ? -41.229 -21.030 42.511 1.00 89.50 276 PHE A O 1
ATOM 2245 N N . GLU A 1 277 ? -41.753 -20.960 40.332 1.00 88.44 277 GLU A N 1
ATOM 2246 C CA . GLU A 1 277 ? -43.185 -20.720 40.506 1.00 88.44 277 GLU A CA 1
ATOM 2247 C C . GLU A 1 277 ? -43.872 -21.869 41.261 1.00 88.44 277 GLU A C 1
ATOM 2249 O O . GLU A 1 277 ? -44.606 -21.627 42.218 1.00 88.44 277 GLU A O 1
ATOM 2254 N N . ALA A 1 278 ? -43.565 -23.128 40.935 1.00 89.19 278 ALA A N 1
ATOM 2255 C CA . ALA A 1 278 ? -44.081 -24.285 41.666 1.00 89.19 278 ALA A CA 1
ATOM 2256 C C . ALA A 1 278 ? -43.646 -24.303 43.146 1.00 89.19 278 ALA A C 1
ATOM 2258 O O . ALA A 1 278 ? -44.417 -24.720 44.013 1.00 89.19 278 ALA A O 1
ATOM 2259 N N . ILE A 1 279 ? -42.423 -23.859 43.460 1.00 90.62 279 ILE A N 1
ATOM 2260 C CA . ILE A 1 279 ? -41.952 -23.708 44.846 1.00 90.62 279 ILE A CA 1
ATOM 2261 C C . ILE A 1 279 ? -42.696 -22.559 45.532 1.00 90.62 279 ILE A C 1
ATOM 2263 O O . ILE A 1 279 ? -43.165 -22.726 46.654 1.00 90.62 279 ILE A O 1
ATOM 2267 N N . MET A 1 280 ? -42.837 -21.417 44.868 1.00 85.44 280 MET A N 1
ATOM 2268 C CA . MET A 1 280 ? -43.517 -20.232 45.391 1.00 85.44 280 MET A CA 1
ATOM 2269 C C . MET A 1 280 ? -44.996 -20.518 45.710 1.00 85.44 280 MET A C 1
ATOM 2271 O O . MET A 1 280 ? -45.443 -20.266 46.834 1.00 85.44 280 MET A O 1
ATOM 2275 N N . ASN A 1 281 ? -45.707 -21.192 44.801 1.00 86.75 281 ASN A N 1
ATOM 2276 C CA . ASN A 1 281 ? -47.093 -21.622 44.999 1.00 86.75 281 ASN A CA 1
ATOM 2277 C C . ASN A 1 281 ? -47.246 -22.594 46.185 1.00 86.75 281 ASN A C 1
ATOM 2279 O O . ASN A 1 281 ? -48.217 -22.489 46.934 1.00 86.75 281 ASN A O 1
ATOM 2283 N N . LYS A 1 282 ? -46.267 -23.481 46.440 1.00 87.25 282 LYS A N 1
ATOM 2284 C CA . LYS A 1 282 ? -46.249 -24.336 47.650 1.00 87.25 282 LYS A CA 1
ATOM 2285 C C . LYS A 1 282 ? -46.117 -23.546 48.958 1.00 87.25 282 LYS A C 1
ATOM 2287 O O . LYS A 1 282 ? -46.552 -24.036 49.993 1.00 87.25 282 LYS A O 1
ATOM 2292 N N . HIS A 1 283 ? -45.531 -22.349 48.924 1.00 85.56 283 HIS A N 1
ATOM 2293 C CA . HIS A 1 283 ? -45.349 -21.482 50.094 1.00 85.56 283 HIS A CA 1
ATOM 2294 C C . HIS A 1 283 ? -46.420 -20.379 50.200 1.00 85.56 283 HIS A C 1
ATOM 2296 O O . HIS A 1 283 ? -46.266 -19.455 50.996 1.00 85.56 283 HIS A O 1
ATOM 2302 N N . GLY A 1 284 ? -47.497 -20.443 49.404 1.00 78.62 284 GLY A N 1
ATOM 2303 C CA . GLY A 1 284 ? -48.581 -19.454 49.437 1.00 78.62 284 GLY A CA 1
ATOM 2304 C C . GLY A 1 284 ? -48.181 -18.064 48.926 1.00 78.62 284 GLY A C 1
ATOM 2305 O O . GLY A 1 284 ? -48.823 -17.074 49.274 1.00 78.62 284 GLY A O 1
ATOM 2306 N N . ARG A 1 285 ? -47.117 -17.967 48.119 1.00 73.50 285 ARG A N 1
ATOM 2307 C CA . ARG A 1 285 ? -46.615 -16.709 47.554 1.00 73.50 285 ARG A CA 1
ATOM 2308 C C . ARG A 1 285 ? -46.660 -16.820 46.029 1.00 73.50 285 ARG A C 1
ATOM 2310 O O . ARG A 1 285 ? -46.056 -17.725 45.482 1.00 73.50 285 ARG A O 1
ATOM 2317 N N . SER A 1 286 ? -47.358 -15.923 45.337 1.00 62.75 286 SER A N 1
ATOM 2318 C CA . SER A 1 286 ? -47.286 -15.840 43.867 1.00 62.75 286 SER A CA 1
ATOM 2319 C C . SER A 1 286 ? -46.031 -15.067 43.464 1.00 62.75 286 SER A C 1
ATOM 2321 O O . SER A 1 286 ? -45.655 -14.113 44.156 1.00 62.75 286 SER A O 1
ATOM 2323 N N . LEU A 1 287 ? -45.396 -15.419 42.338 1.00 56.12 287 LEU A N 1
ATOM 2324 C CA . LEU A 1 287 ? -44.531 -14.441 41.673 1.00 56.12 287 LEU A CA 1
ATOM 2325 C C . LEU A 1 287 ? -45.387 -13.218 41.315 1.00 56.12 287 LEU A C 1
ATOM 2327 O O . LEU A 1 287 ? -46.556 -13.394 40.952 1.00 56.12 287 LEU A O 1
ATOM 2331 N N . PRO A 1 288 ? -44.837 -11.991 41.379 1.00 52.34 288 PRO A N 1
ATOM 2332 C CA . PRO A 1 288 ? -45.420 -10.901 40.623 1.00 52.34 288 PRO A CA 1
ATOM 2333 C C . PRO A 1 288 ? -45.511 -11.402 39.188 1.00 52.34 288 PRO A C 1
ATOM 2335 O O . PRO A 1 288 ? -44.491 -11.803 38.619 1.00 52.34 288 PRO A O 1
ATOM 2338 N N . ALA A 1 289 ? -46.716 -11.418 38.622 1.00 46.78 289 ALA A N 1
ATOM 2339 C CA . ALA A 1 289 ? -46.830 -11.380 37.183 1.00 46.78 289 ALA A CA 1
ATOM 2340 C C . ALA A 1 289 ? -46.033 -10.140 36.777 1.00 46.78 289 ALA A C 1
ATOM 2342 O O . ALA A 1 289 ? -46.496 -9.015 36.948 1.00 46.78 289 ALA A O 1
ATOM 2343 N N . VAL A 1 290 ? -44.792 -10.332 36.324 1.00 47.22 290 VAL A N 1
ATOM 2344 C CA . VAL A 1 290 ? -44.201 -9.388 35.391 1.00 47.22 290 VAL A CA 1
ATOM 2345 C C . VAL A 1 290 ? -45.122 -9.535 34.204 1.00 47.22 290 VAL A C 1
ATOM 2347 O O . VAL A 1 290 ? -45.013 -10.481 33.423 1.00 47.22 290 VAL A O 1
ATOM 2350 N N . SER A 1 291 ? -46.159 -8.702 34.216 1.00 39.91 291 SER A N 1
ATOM 2351 C CA . SER A 1 291 ? -47.118 -8.583 33.153 1.00 39.91 291 SER A CA 1
ATOM 2352 C C . SER A 1 291 ? -46.294 -8.537 31.884 1.00 39.91 291 SER A C 1
ATOM 2354 O O . SER A 1 291 ? -45.486 -7.628 31.695 1.00 39.91 291 SER A O 1
ATOM 2356 N N . LEU A 1 292 ? -46.529 -9.495 30.994 1.00 44.53 292 LEU A N 1
ATOM 2357 C CA . LEU A 1 292 ? -46.058 -9.433 29.612 1.00 44.53 292 LEU A CA 1
ATOM 2358 C C . LEU A 1 292 ? -46.538 -8.141 28.904 1.00 44.53 292 LEU A C 1
ATOM 2360 O O . LEU A 1 292 ? -46.215 -7.910 27.747 1.00 44.53 292 LEU A O 1
ATOM 2364 N N . GLU A 1 293 ? -47.283 -7.271 29.594 1.00 40.72 293 GLU A N 1
ATOM 2365 C CA . GLU A 1 293 ? -47.635 -5.920 29.181 1.00 40.72 293 GLU A CA 1
ATOM 2366 C C . GLU A 1 293 ? -46.514 -4.876 29.343 1.00 40.72 293 GLU A C 1
ATOM 2368 O O . GLU A 1 293 ? -46.518 -3.896 28.598 1.00 40.72 293 GLU A O 1
ATOM 2373 N N . GLU A 1 294 ? -45.521 -5.050 30.225 1.00 37.41 294 GLU A N 1
ATOM 2374 C CA . GLU A 1 294 ? -44.453 -4.038 30.370 1.00 37.41 294 GLU A CA 1
ATOM 2375 C C . GLU A 1 294 ? -43.339 -4.160 29.318 1.00 37.41 294 GLU A C 1
ATOM 2377 O O . GLU A 1 294 ? -42.744 -3.147 28.954 1.00 37.41 294 GLU A O 1
ATOM 2382 N N . GLU A 1 295 ? -43.160 -5.325 28.687 1.00 38.91 295 GLU A N 1
ATOM 2383 C CA . GLU A 1 295 ? -42.401 -5.411 27.424 1.00 38.91 295 GLU A CA 1
ATOM 2384 C C . GLU A 1 295 ? -43.245 -5.031 26.194 1.00 38.91 295 GLU A C 1
ATOM 2386 O O . GLU A 1 295 ? -42.702 -4.724 25.131 1.00 38.91 295 GLU A O 1
ATOM 2391 N N . ARG A 1 296 ? -44.577 -4.953 26.331 1.00 42.12 296 ARG A N 1
ATOM 2392 C CA . ARG A 1 296 ? -45.480 -4.536 25.245 1.00 42.12 296 ARG A CA 1
ATOM 2393 C C . ARG A 1 296 ? -45.662 -3.014 25.164 1.00 42.12 296 ARG A C 1
ATOM 2395 O O . ARG A 1 296 ? -45.985 -2.490 24.098 1.00 42.12 296 ARG A O 1
ATOM 2402 N N . ASN A 1 297 ? -45.392 -2.272 26.240 1.00 31.98 297 ASN A N 1
ATOM 2403 C CA . ASN A 1 297 ? -45.702 -0.838 26.314 1.00 31.98 297 ASN A CA 1
ATOM 2404 C C . ASN A 1 297 ? -44.585 0.138 25.894 1.00 31.98 297 ASN A C 1
ATOM 2406 O O . ASN A 1 297 ? -44.845 1.337 25.833 1.00 31.98 297 ASN A O 1
ATOM 2410 N N . THR A 1 298 ? -43.405 -0.325 25.469 1.00 37.22 298 THR A N 1
ATOM 2411 C CA . THR A 1 298 ? -42.450 0.515 24.702 1.00 37.22 298 THR A CA 1
ATOM 2412 C C . THR A 1 298 ? -42.484 0.276 23.189 1.00 37.22 298 THR A C 1
ATOM 2414 O O . THR A 1 298 ? -41.813 0.985 22.441 1.00 37.22 298 THR A O 1
ATOM 2417 N N . ARG A 1 299 ? -43.346 -0.625 22.694 1.00 37.28 299 ARG A N 1
ATOM 2418 C CA . ARG A 1 299 ? -43.630 -0.803 21.254 1.00 37.28 299 ARG A CA 1
ATOM 2419 C C . ARG A 1 299 ? -45.037 -0.364 20.847 1.00 37.28 299 ARG A C 1
ATOM 2421 O O . ARG A 1 299 ? -45.607 -0.867 19.886 1.00 37.28 299 ARG A O 1
ATOM 2428 N N . LYS A 1 300 ? -45.564 0.679 21.497 1.00 32.72 300 LYS A N 1
ATOM 2429 C CA . LYS A 1 300 ? -46.715 1.439 20.972 1.00 32.72 300 LYS A CA 1
ATOM 2430 C C . LYS A 1 300 ? -46.380 2.329 19.764 1.00 32.72 300 LYS A C 1
ATOM 2432 O O . LYS A 1 300 ? -47.246 3.050 19.281 1.00 32.72 300 LYS A O 1
ATOM 2437 N N . ASN A 1 301 ? -45.172 2.206 19.212 1.00 34.00 301 ASN A N 1
ATOM 2438 C CA . ASN A 1 301 ? -44.868 2.659 17.863 1.00 34.00 301 ASN A CA 1
ATOM 2439 C C . ASN A 1 301 ? -45.114 1.496 16.883 1.00 34.00 301 ASN A C 1
ATOM 2441 O O . ASN A 1 301 ? -44.287 0.601 16.771 1.00 34.00 301 ASN A O 1
ATOM 2445 N N . HIS A 1 302 ? -46.254 1.557 16.184 1.00 32.62 302 HIS A N 1
ATOM 2446 C CA . HIS A 1 302 ? -46.630 0.760 15.002 1.00 32.62 302 HIS A CA 1
ATOM 2447 C C . HIS A 1 302 ? -46.812 -0.779 15.156 1.00 32.62 302 HIS A C 1
ATOM 2449 O O . HIS A 1 302 ? -45.876 -1.554 15.033 1.00 32.62 302 HIS A O 1
ATOM 2455 N N . CYS A 1 303 ? -48.076 -1.198 15.358 1.00 29.84 303 CYS A N 1
ATOM 2456 C CA . CYS A 1 303 ? -48.900 -2.096 14.503 1.00 29.84 303 CYS A CA 1
ATOM 2457 C C . CYS A 1 303 ? -48.241 -3.272 13.715 1.00 29.84 303 CYS A C 1
ATOM 2459 O O . CYS A 1 303 ? -47.321 -3.012 12.945 1.00 29.84 303 CYS A O 1
ATOM 2461 N N . PRO A 1 304 ? -48.882 -4.466 13.604 1.00 39.53 304 PRO A N 1
ATOM 2462 C CA . PRO A 1 304 ? -49.351 -5.400 14.634 1.00 39.53 304 PRO A CA 1
ATOM 2463 C C . PRO A 1 304 ? -48.701 -6.810 14.496 1.00 39.53 304 PRO A C 1
ATOM 2465 O O . PRO A 1 304 ? -48.246 -7.224 13.430 1.00 39.53 304 PRO A O 1
ATOM 2468 N N . GLU A 1 305 ? -48.696 -7.565 15.596 1.00 37.69 305 GLU A N 1
ATOM 2469 C CA . GLU A 1 305 ? -47.925 -8.795 15.888 1.00 37.69 305 GLU A CA 1
ATOM 2470 C C . GLU A 1 305 ? -48.110 -10.039 14.992 1.00 37.69 305 GLU A C 1
ATOM 2472 O O . GLU A 1 305 ? -47.386 -11.010 15.180 1.00 37.69 305 GLU A O 1
ATOM 2477 N N . GLU A 1 306 ? -48.945 -10.015 13.954 1.00 38.34 306 GLU A N 1
ATOM 2478 C CA . GLU A 1 306 ? -48.898 -11.040 12.887 1.00 38.34 306 GLU A CA 1
ATOM 2479 C C . GLU A 1 306 ? -47.777 -10.766 11.866 1.00 38.34 306 GLU A C 1
ATOM 2481 O O . GLU A 1 306 ? -47.532 -11.528 10.932 1.00 38.34 306 GLU A O 1
ATOM 2486 N N . THR A 1 307 ? -47.019 -9.687 12.073 1.00 41.47 307 THR A N 1
ATOM 2487 C CA . THR A 1 307 ? -45.857 -9.353 11.258 1.00 41.47 307 THR A CA 1
ATOM 2488 C C . THR A 1 307 ? -44.527 -9.865 11.795 1.00 41.47 307 THR A C 1
ATOM 2490 O O . THR A 1 307 ? -43.586 -9.743 11.042 1.00 41.47 307 THR A O 1
ATOM 2493 N N . MET A 1 308 ? -44.356 -10.480 12.974 1.00 35.97 308 MET A N 1
ATOM 2494 C CA . MET A 1 308 ? -43.012 -11.004 13.322 1.00 35.97 308 MET A CA 1
ATOM 2495 C C . MET A 1 308 ? -42.632 -12.222 12.473 1.00 35.97 308 MET A C 1
ATOM 2497 O O . MET A 1 308 ? -41.524 -12.260 11.950 1.00 35.97 308 MET A O 1
ATOM 2501 N N . GLU A 1 309 ? -43.571 -13.129 12.205 1.00 38.12 309 GLU A N 1
ATOM 2502 C CA . GLU A 1 309 ? -43.378 -14.198 11.219 1.00 38.12 309 GLU A CA 1
ATOM 2503 C C . GLU A 1 309 ? -43.402 -13.633 9.789 1.00 38.12 309 GLU A C 1
ATOM 2505 O O . GLU A 1 309 ? -42.541 -13.972 8.986 1.00 38.12 309 GLU A O 1
ATOM 2510 N N . SER A 1 310 ? -44.255 -12.638 9.489 1.00 36.12 310 SER A N 1
ATOM 2511 C CA . SER A 1 310 ? -44.222 -11.970 8.176 1.00 36.12 310 SER A CA 1
ATOM 2512 C C . SER A 1 310 ? -42.968 -11.113 7.943 1.00 36.12 310 SER A C 1
ATOM 2514 O O . SER A 1 310 ? -42.646 -10.872 6.799 1.00 36.12 310 SER A O 1
ATOM 2516 N N . VAL A 1 311 ? -42.275 -10.607 8.967 1.00 44.81 311 VAL A N 1
ATOM 2517 C CA . VAL A 1 311 ? -41.052 -9.780 8.879 1.00 44.81 311 VAL A CA 1
ATOM 2518 C C . VAL A 1 311 ? -39.830 -10.682 8.873 1.00 44.81 311 VAL A C 1
ATOM 2520 O O . VAL A 1 311 ? -38.895 -10.392 8.135 1.00 44.81 311 VAL A O 1
ATOM 2523 N N . HIS A 1 312 ? -39.862 -11.802 9.601 1.00 43.81 312 HIS A N 1
ATOM 2524 C CA . HIS A 1 312 ? -38.906 -12.891 9.415 1.00 43.81 312 HIS A CA 1
ATOM 2525 C C . HIS A 1 312 ? -38.957 -13.406 7.974 1.00 43.81 312 HIS A C 1
ATOM 2527 O O . HIS A 1 312 ? -37.930 -13.386 7.304 1.00 43.81 312 HIS A O 1
ATOM 2533 N N . VAL A 1 313 ? -40.155 -13.696 7.458 1.00 49.16 313 VAL A N 1
ATOM 2534 C CA . VAL A 1 313 ? -40.355 -14.080 6.058 1.00 49.16 313 VAL A CA 1
ATOM 2535 C C . VAL A 1 313 ? -40.069 -12.911 5.117 1.00 49.16 313 VAL A C 1
ATOM 2537 O O . VAL A 1 313 ? -39.393 -13.120 4.136 1.00 49.16 313 VAL A O 1
ATOM 2540 N N . LYS A 1 314 ? -40.475 -11.662 5.380 1.00 47.22 314 LYS A N 1
ATOM 2541 C CA . LYS A 1 314 ? -40.202 -10.531 4.463 1.00 47.22 314 LYS A CA 1
ATOM 2542 C C . LYS A 1 314 ? -38.729 -10.151 4.404 1.00 47.22 314 LYS A C 1
ATOM 2544 O O . LYS A 1 314 ? -38.307 -9.682 3.358 1.00 47.22 314 LYS A O 1
ATOM 2549 N N . GLN A 1 315 ? -37.958 -10.294 5.484 1.00 46.72 315 GLN A N 1
ATOM 2550 C CA . GLN A 1 315 ? -36.523 -9.998 5.469 1.00 46.72 315 GLN A CA 1
ATOM 2551 C C . GLN A 1 315 ? -35.723 -11.155 4.859 1.00 46.72 315 GLN A C 1
ATOM 2553 O O . GLN A 1 315 ? -34.779 -10.887 4.124 1.00 46.72 315 GLN A O 1
ATOM 2558 N N . GLU A 1 316 ? -36.119 -12.406 5.109 1.00 52.69 316 GLU A N 1
ATOM 2559 C CA . GLU A 1 316 ? -35.576 -13.586 4.423 1.00 52.69 316 GLU A CA 1
ATOM 2560 C C . GLU A 1 316 ? -35.924 -13.538 2.927 1.00 52.69 316 GLU A C 1
ATOM 2562 O O . GLU A 1 316 ? -35.019 -13.499 2.109 1.00 52.69 316 GLU A O 1
ATOM 2567 N N . VAL A 1 317 ? -37.191 -13.298 2.571 1.00 64.31 317 VAL A N 1
ATOM 2568 C CA . VAL A 1 317 ? -37.657 -13.053 1.194 1.00 64.31 317 VAL A CA 1
ATOM 2569 C C . VAL A 1 317 ? -36.990 -11.826 0.576 1.00 64.31 317 VAL A C 1
ATOM 2571 O O . VAL A 1 317 ? -36.704 -11.846 -0.607 1.00 64.31 317 VAL A O 1
ATOM 2574 N N . ALA A 1 318 ? -36.698 -10.750 1.314 1.00 65.38 318 ALA A N 1
ATOM 2575 C CA . ALA A 1 318 ? -35.995 -9.598 0.741 1.00 65.38 318 ALA A CA 1
ATOM 2576 C C . ALA A 1 318 ? -34.528 -9.911 0.419 1.00 65.38 318 ALA A C 1
ATOM 2578 O O . ALA A 1 318 ? -34.026 -9.427 -0.592 1.00 65.38 318 ALA A O 1
ATOM 2579 N N . VAL A 1 319 ? -33.845 -10.700 1.254 1.00 65.62 319 VAL A N 1
ATOM 2580 C CA . VAL A 1 319 ? -32.460 -11.124 0.998 1.00 65.62 319 VAL A CA 1
ATOM 2581 C C . VAL A 1 319 ? -32.420 -12.198 -0.088 1.00 65.62 319 VAL A C 1
ATOM 2583 O O . VAL A 1 319 ? -31.588 -12.082 -0.981 1.00 65.62 319 VAL A O 1
ATOM 2586 N N . ASP A 1 320 ? -33.356 -13.147 -0.087 1.00 72.56 320 ASP A N 1
ATOM 2587 C CA . ASP A 1 320 ? -33.514 -14.148 -1.145 1.00 72.56 320 ASP A CA 1
ATOM 2588 C C . ASP A 1 320 ? -33.890 -13.485 -2.475 1.00 72.56 320 ASP A C 1
ATOM 2590 O O . ASP A 1 320 ? -33.285 -13.800 -3.484 1.00 72.56 320 ASP A O 1
ATOM 2594 N N . ILE A 1 321 ? -34.761 -12.464 -2.498 1.00 75.00 321 ILE A N 1
ATOM 2595 C CA . ILE A 1 321 ? -35.035 -11.662 -3.706 1.00 75.00 321 ILE A CA 1
ATOM 2596 C C . ILE A 1 321 ? -33.778 -10.928 -4.180 1.00 75.00 321 ILE A C 1
ATOM 2598 O O . ILE A 1 321 ? -33.602 -10.754 -5.382 1.00 75.00 321 ILE A O 1
ATOM 2602 N N . VAL A 1 322 ? -32.922 -10.431 -3.280 1.00 72.75 322 VAL A N 1
ATOM 2603 C CA . VAL A 1 322 ? -31.667 -9.774 -3.682 1.00 72.75 322 VAL A CA 1
ATOM 2604 C C . VAL A 1 322 ? -30.680 -10.803 -4.231 1.00 72.75 322 VAL A C 1
ATOM 2606 O O . VAL A 1 322 ? -30.092 -10.548 -5.278 1.00 72.75 322 VAL A O 1
ATOM 2609 N N . ALA A 1 323 ? -30.539 -11.964 -3.591 1.00 72.62 323 ALA A N 1
ATOM 2610 C CA . ALA A 1 323 ? -29.703 -13.062 -4.067 1.00 72.62 323 ALA A CA 1
ATOM 2611 C C . ALA A 1 323 ? -30.208 -13.617 -5.411 1.00 72.62 323 ALA A C 1
ATOM 2613 O O . ALA A 1 323 ? -29.420 -13.766 -6.342 1.00 72.62 323 ALA A O 1
ATOM 2614 N N . ASP A 1 324 ? -31.519 -13.810 -5.556 1.00 75.62 324 ASP A N 1
ATOM 2615 C CA . ASP A 1 324 ? -32.176 -14.234 -6.790 1.00 75.62 324 ASP A CA 1
ATOM 2616 C C . ASP A 1 324 ? -32.088 -13.158 -7.866 1.00 75.62 324 ASP A C 1
ATOM 2618 O O . ASP A 1 324 ? -31.854 -13.498 -9.011 1.00 75.62 324 ASP A O 1
ATOM 2622 N N . LYS A 1 325 ? -32.192 -11.861 -7.546 1.00 75.06 325 LYS A N 1
ATOM 2623 C CA . LYS A 1 325 ? -31.962 -10.784 -8.527 1.00 75.06 325 LYS A CA 1
ATOM 2624 C C . LYS A 1 325 ? -30.517 -10.720 -8.986 1.00 75.06 325 LYS A C 1
ATOM 2626 O O . LYS A 1 325 ? -30.290 -10.427 -10.152 1.00 75.06 325 LYS A O 1
ATOM 2631 N N . ILE A 1 326 ? -29.555 -10.953 -8.092 1.00 70.94 326 ILE A N 1
ATOM 2632 C CA . ILE A 1 326 ? -28.138 -11.046 -8.458 1.00 70.94 326 ILE A CA 1
ATOM 2633 C C . ILE A 1 326 ? -27.957 -12.252 -9.386 1.00 70.94 326 ILE A C 1
ATOM 2635 O O . ILE A 1 326 ? -27.427 -12.096 -10.482 1.00 70.94 326 ILE A O 1
ATOM 2639 N N . LYS A 1 327 ? -28.487 -13.419 -9.009 1.00 76.69 327 LYS A N 1
ATOM 2640 C CA . LYS A 1 327 ? -28.450 -14.644 -9.813 1.00 76.69 327 LYS A CA 1
ATOM 2641 C C . LYS A 1 327 ? -29.159 -14.492 -11.164 1.00 76.69 327 LYS A C 1
ATOM 2643 O O . LYS A 1 327 ? -28.604 -14.872 -12.183 1.00 76.69 327 LYS A O 1
ATOM 2648 N N . GLU A 1 328 ? -30.333 -13.873 -11.201 1.00 71.19 328 GLU A N 1
ATOM 2649 C CA . GLU A 1 328 ? -31.111 -13.601 -12.410 1.00 71.19 328 GLU A CA 1
ATOM 2650 C C . GLU A 1 328 ? -30.441 -12.528 -13.279 1.00 71.19 328 GLU A C 1
ATOM 2652 O O . GLU A 1 328 ? -30.554 -12.580 -14.499 1.00 71.19 328 GLU A O 1
ATOM 2657 N N . HIS A 1 329 ? -29.694 -11.583 -12.695 1.00 63.56 329 HIS A N 1
ATOM 2658 C CA . HIS A 1 329 ? -28.812 -10.690 -13.453 1.00 63.56 329 HIS A CA 1
ATOM 2659 C C . HIS A 1 329 ? -27.679 -11.460 -14.137 1.00 63.56 329 HIS A C 1
ATOM 2661 O O . HIS A 1 329 ? -27.331 -11.131 -15.270 1.00 63.56 329 HIS A O 1
ATOM 2667 N N . PHE A 1 330 ? -27.134 -12.487 -13.483 1.00 56.97 330 PHE A N 1
ATOM 2668 C CA . PHE A 1 330 ? -26.151 -13.380 -14.093 1.00 56.97 330 PHE A CA 1
ATOM 2669 C C . PHE A 1 330 ? -26.784 -14.315 -15.141 1.00 56.97 330 PHE A C 1
ATOM 2671 O O . PHE A 1 330 ? -26.177 -14.529 -16.183 1.00 56.97 330 PHE A O 1
ATOM 2678 N N . GLU A 1 331 ? -28.012 -14.805 -14.938 1.00 63.25 331 GLU A N 1
ATOM 2679 C CA . GLU A 1 331 ? -28.709 -15.685 -15.894 1.00 63.25 331 GLU A CA 1
ATOM 2680 C C . GLU A 1 331 ? -29.273 -14.922 -17.112 1.00 63.25 331 GLU A C 1
ATOM 2682 O O . GLU A 1 331 ? -29.094 -15.362 -18.245 1.00 63.25 331 GLU A O 1
ATOM 2687 N N . ARG A 1 332 ? -29.885 -13.740 -16.927 1.00 55.19 332 ARG A N 1
ATOM 2688 C CA . ARG A 1 332 ? -30.334 -12.868 -18.037 1.00 55.19 332 ARG A CA 1
ATOM 2689 C C . ARG A 1 332 ? -29.178 -12.176 -18.756 1.00 55.19 332 ARG A C 1
ATOM 2691 O O . ARG A 1 332 ? -29.321 -11.813 -19.921 1.00 55.19 332 ARG A O 1
ATOM 2698 N N . GLY A 1 333 ? -28.045 -11.994 -18.079 1.00 42.94 333 GLY A N 1
ATOM 2699 C CA . GLY A 1 333 ? -26.832 -11.417 -18.657 1.00 42.94 333 GLY A CA 1
ATOM 2700 C C . GLY A 1 333 ? -26.144 -12.312 -19.691 1.00 42.94 333 GLY A C 1
ATOM 2701 O O . GLY A 1 333 ? -25.313 -11.812 -20.444 1.00 42.94 333 GLY A O 1
ATOM 2702 N N . CYS A 1 334 ? -26.501 -13.598 -19.776 1.00 46.09 334 CYS A N 1
ATOM 2703 C CA . CYS A 1 334 ? -25.890 -14.525 -20.730 1.00 46.09 334 CYS A CA 1
ATOM 2704 C C . CYS A 1 334 ? -26.543 -14.550 -22.125 1.00 46.09 334 CYS A C 1
ATOM 2706 O O . CYS A 1 334 ? -25.895 -15.023 -23.053 1.00 46.09 334 CYS A O 1
ATOM 2708 N N . ASP A 1 335 ? -27.745 -13.989 -22.316 1.00 46.03 335 ASP A N 1
ATOM 2709 C CA . ASP A 1 335 ? -28.443 -14.044 -23.618 1.00 46.03 335 ASP A CA 1
ATOM 2710 C C . ASP A 1 335 ? -28.467 -12.715 -24.392 1.00 46.03 335 ASP A C 1
ATOM 2712 O O . ASP A 1 335 ? -29.038 -12.631 -25.484 1.00 46.03 335 ASP A O 1
ATOM 2716 N N . ILE A 1 336 ? -27.778 -11.678 -23.906 1.00 41.41 336 ILE A N 1
ATOM 2717 C CA . ILE A 1 336 ? -27.501 -10.494 -24.728 1.00 41.41 336 ILE A CA 1
ATOM 2718 C C . ILE A 1 336 ? -26.299 -10.823 -25.617 1.00 41.41 336 ILE A C 1
ATOM 2720 O O . ILE A 1 336 ? -25.162 -10.439 -25.354 1.00 41.41 336 ILE A O 1
ATOM 2724 N N . SER A 1 337 ? -26.558 -11.582 -26.682 1.00 41.00 337 SER A N 1
ATOM 2725 C CA . SER A 1 337 ? -25.599 -11.744 -27.769 1.00 41.00 337 SER A CA 1
ATOM 2726 C C . SER A 1 337 ? -25.204 -10.359 -28.290 1.00 41.00 337 SER A C 1
ATOM 2728 O O . SER A 1 337 ? -26.063 -9.554 -28.660 1.00 41.00 337 SER A O 1
ATOM 2730 N N . ILE A 1 338 ? -23.891 -10.112 -28.352 1.00 42.22 338 ILE A N 1
ATOM 2731 C CA . ILE A 1 338 ? -23.238 -8.899 -28.878 1.00 42.22 338 ILE A CA 1
ATOM 2732 C C . ILE A 1 338 ? -23.770 -8.479 -30.267 1.00 42.22 338 ILE A C 1
ATOM 2734 O O . ILE A 1 338 ? -23.632 -7.323 -30.655 1.00 42.22 338 ILE A O 1
ATOM 2738 N N . ALA A 1 339 ? -24.460 -9.365 -30.991 1.00 46.03 339 ALA A N 1
ATOM 2739 C CA . ALA A 1 339 ? -25.097 -9.058 -32.267 1.00 46.03 339 ALA A CA 1
ATOM 2740 C C . ALA A 1 339 ? -26.299 -8.086 -32.196 1.00 46.03 339 ALA A C 1
ATOM 2742 O O . ALA A 1 339 ? -26.653 -7.528 -33.228 1.00 46.03 339 ALA A O 1
ATOM 2743 N N . GLN A 1 340 ? -26.940 -7.858 -31.038 1.00 46.72 340 GLN A N 1
ATOM 2744 C CA . GLN A 1 340 ? -28.101 -6.944 -30.964 1.00 46.72 340 GLN A CA 1
ATOM 2745 C C . GLN A 1 340 ? -27.768 -5.494 -30.582 1.00 46.72 340 GLN A C 1
ATOM 2747 O O . GLN A 1 340 ? -28.649 -4.642 -30.661 1.00 46.72 340 GLN A O 1
ATOM 2752 N N . VAL A 1 341 ? -26.523 -5.176 -30.214 1.00 49.97 341 VAL A N 1
ATOM 2753 C CA . VAL A 1 341 ? -26.142 -3.793 -29.850 1.00 49.97 341 VAL A CA 1
ATOM 2754 C C . VAL A 1 341 ? -25.544 -3.018 -31.035 1.00 49.97 341 VAL A C 1
ATOM 2756 O O . VAL A 1 341 ? -25.305 -1.822 -30.927 1.00 49.97 341 VAL A O 1
ATOM 2759 N N . THR A 1 342 ? -25.366 -3.639 -32.205 1.00 47.38 342 THR A N 1
ATOM 2760 C CA . THR A 1 342 ? -24.848 -2.957 -33.407 1.00 47.38 342 THR A CA 1
ATOM 2761 C C . THR A 1 342 ? -25.896 -2.600 -34.468 1.00 47.38 342 THR A C 1
ATOM 2763 O O . THR A 1 342 ? -25.527 -2.033 -35.492 1.00 47.38 342 THR A O 1
ATOM 2766 N N . GLU A 1 343 ? -27.194 -2.817 -34.230 1.00 41.34 343 GLU A N 1
ATOM 2767 C CA . GLU A 1 343 ? -28.263 -2.319 -35.118 1.00 41.34 343 GLU A CA 1
ATOM 2768 C C . GLU A 1 343 ? -29.407 -1.640 -34.347 1.00 41.34 343 GLU A C 1
ATOM 2770 O O . GLU A 1 343 ? -30.513 -2.172 -34.229 1.00 41.34 343 GLU A O 1
ATOM 2775 N N . ARG A 1 344 ? -29.129 -0.441 -33.825 1.00 43.12 344 ARG A N 1
ATOM 2776 C CA . ARG A 1 344 ? -30.016 0.735 -33.693 1.00 43.12 344 ARG A CA 1
ATOM 2777 C C . ARG A 1 344 ? -29.228 1.890 -33.094 1.00 43.12 344 ARG A C 1
ATOM 2779 O O . ARG A 1 344 ? -29.618 3.040 -33.394 1.00 43.12 344 ARG A O 1
#

Foldseek 3Di:
DVVVVVVVVVVVVVCVVCCVPVVVVVVVLVVVLVVLVVVLCVLVVDDDPDPVVVVVSCVVCVVVNVVSVVVSVVSVVVVVVVVVVVVVVVVVVLVVCCVVPVVVPVVVVVPDDDDDDDDDPDPDDPVPPDDDPPVVVPPPPDDDDDDDDDDDDDPPPVDPPCPDPVNVVVVVVVVVVVVVVVVVVVVVVVVVVVVVVVVVVVVVVVVVVVVVVVVVVCVVPVDDDDDDPVNVVVVVVVVVVVVVVVVVVVVVVVVVVVVVVVVVVVVVVVVVVVVVQVVCVVVVHGDPPPPPVVVVVVVPPDDDDVCVVVVVVVVVVVVVVVVVVVVVCVVVVVPPDPVVVPPD

Organism: Zea mays (NCBI:txid4577)

Sequence (344 aa):
MLQRAASNAYSWWWASHIRSKQSKWLDNHLQDMEHRVKCMLLLLGEEADSFSKRAEMYYKRRPEVITQVEEVYRAYKALADRYDIMSGELHKANHTIATAFPDQVQYAMLEEEEDNIPKAFTPVDPRKIHKSTVDGLMMKKNKKNPGRSMDDGGEKTTPLVAVSKENAREEISRLQKAILVMQTE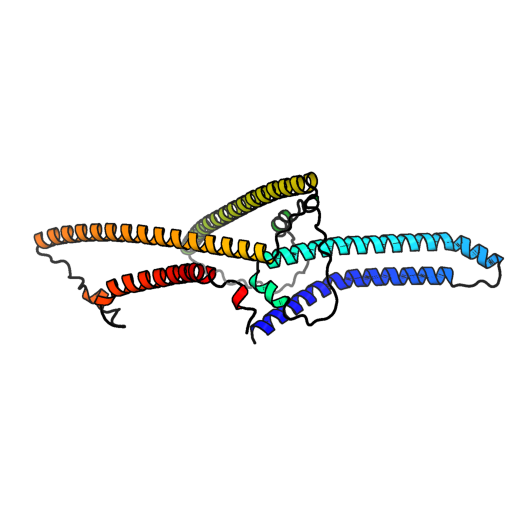KEFIKSSYESGIAKYWDLEKEINDMQEQACHFQDKFDESAVIEDDEARALMTATALKSCEDTIVRLQEQRKASAQRAVGESERVRVLRDKFEAIMNKHGRSLPAVSLEEERNTRKNHCPEETMESVHVKQEVAVDIVADKIKEHFERGCDISIAQVTER

pLDDT: mean 71.49, std 23.22, range [27.5, 97.75]

Radius of gyration: 37.41 Å; chains: 1; bounding box: 101×66×87 Å

Secondary structure (DSSP, 8-state):
-HHHHHHHHHHHHHHHHHHHHHHHHHHHHHHHHHHHHHHHHHHHH---SSHHHHHHHHHHHHHHHHHHHHHHHHHHHHHHHHHHHHHHHHHHHHHHHHHH-HHHHHHHTTSS-S-S---------GGG--S-TTHHHHSTT-----------------------HHHHHHHHHHHHHHHHHHHHHHHHHHHHHHHHHHHHHHHHHHHHHHHHHHHHHHHHHT------HHHHHHHHHHHHHHHHHHHHHHHHHHHHHHHHHHHHHHHHHHHHHHHHHHHHHHTT-PPP---TTTTTTT--SS--TTHHHHHHHHHHHHHHHHHHHHHHHHHHTTS--GGGSS--

InterPro domains:
  IPR011684 Protein Networked (NET), actin-binding (NAB) domain [PF07765] (11-84)
  IPR011684 Protein Networked (NET), actin-binding (NAB) domain [PS51774] (10-90)
  IPR056888 NET2A-D/KIP1-like, alpha-helical domain [PF25014] (217-343)